Protein 4GOX (pdb70)

Organism: Picosynechococcus sp. (strain ATCC 27264 / PCC 7002 / PR-6) (NCBI:txid32049)

B-factor: mean 61.51, std 21.21, range [29.22, 159.23]

Sequence (275 aa):
KQWQKPDHKNPNPIAFILSSPRSGSTLLRVMLAGHPGLYSPPELHLLPFETMGDRHQELGLSHLGEGLQRALMDLENLTPEASQAKVNQWVKANTPIADIYAYLQRQAEQRLLIDKSPSYGSDRHILDHSEILFDQAKYIHLVRHPYAVIESFTRLRMDNPYALAESIWRTSNRNILDLGRTVGADRYLQVIYEDLVRDPRKVLTNICDFLGVDFDEALLNPYSGDRLTDVGDPNFLQHKTIDPALADKWRSITLPAALQLDTIQLAETFAYDLP

Structure (mmCIF, N/CA/C/O backbone):
data_4GOX
#
_entry.id   4GOX
#
_cell.length_a   131.440
_cell.length_b   131.440
_cell.length_c   47.080
_cell.angle_alpha   90.00
_cell.angle_beta   90.00
_cell.angle_gamma   90.00
#
_symmetry.space_group_name_H-M   'P 42 21 2'
#
loop_
_entity.id
_entity.type
_entity.pdbx_description
1 polymer 'Polyketide synthase'
2 non-polymer "ADENOSINE-3'-5'-DIPHOSPHATE"
3 water water
#
loop_
_atom_site.group_PDB
_atom_site.id
_atom_site.type_symbol
_atom_site.label_atom_id
_atom_site.label_alt_id
_atom_site.label_comp_id
_atom_site.label_asym_id
_atom_site.label_entity_id
_atom_site.label_seq_id
_atom_site.pdbx_PDB_ins_code
_atom_site.Cartn_x
_atom_site.Cartn_y
_atom_site.Cartn_z
_atom_site.occupancy
_atom_site.B_iso_or_equiv
_atom_site.auth_seq_id
_atom_site.auth_comp_id
_atom_site.auth_asym_id
_atom_site.auth_atom_id
_atom_site.pdbx_PDB_model_num
ATOM 1 N N . LYS A 1 13 ? -40.540 -23.351 15.894 1.00 68.13 18 LYS A N 1
ATOM 2 C CA . LYS A 1 13 ? -41.871 -22.890 16.315 1.00 68.48 18 LYS A CA 1
ATOM 3 C C . LYS A 1 13 ? -42.964 -23.710 15.613 1.00 69.03 18 LYS A C 1
ATOM 4 O O . LYS A 1 13 ? -43.111 -23.591 14.414 1.00 66.65 18 LYS A O 1
ATOM 10 N N . GLN A 1 14 ? -43.707 -24.554 16.355 1.00 66.07 19 GLN A N 1
ATOM 11 C CA . GLN A 1 14 ? -44.741 -25.452 15.806 1.00 63.30 19 GLN A CA 1
ATOM 12 C C . GLN A 1 14 ? -45.942 -24.735 15.224 1.00 60.84 19 GLN A C 1
ATOM 13 O O . GLN A 1 14 ? -46.424 -23.758 15.809 1.00 60.29 19 GLN A O 1
ATOM 19 N N . TRP A 1 15 ? -46.457 -25.250 14.089 1.00 52.43 20 TRP A N 1
ATOM 20 C CA . TRP A 1 15 ? -47.645 -24.713 13.453 1.00 50.11 20 TRP A CA 1
ATOM 21 C C . TRP A 1 15 ? -48.895 -25.234 14.163 1.00 58.06 20 TRP A C 1
ATOM 22 O O . TRP A 1 15 ? -48.971 -26.420 14.494 1.00 58.67 20 TRP A O 1
ATOM 33 N N . GLN A 1 16 ? -49.881 -24.359 14.379 1.00 57.08 21 GLN A N 1
ATOM 34 C CA . GLN A 1 16 ? -51.167 -24.754 14.944 1.00 59.43 21 GLN A CA 1
ATOM 35 C C . GLN A 1 16 ? -51.877 -25.604 13.877 1.00 67.58 21 GLN A C 1
ATOM 36 O O . GLN A 1 16 ? -52.033 -25.170 12.722 1.00 65.12 21 GLN A O 1
ATOM 42 N N . LYS A 1 17 ? -52.236 -26.837 14.250 1.00 68.02 22 LYS A N 1
ATOM 43 C CA . LYS A 1 17 ? -52.954 -27.748 13.369 1.00 68.16 22 LYS A CA 1
ATOM 44 C C . LYS A 1 17 ? -54.425 -27.336 13.398 1.00 74.44 22 LYS A C 1
ATOM 45 O O . LYS A 1 17 ? -54.998 -27.277 14.482 1.00 76.88 22 LYS A O 1
ATOM 51 N N . PRO A 1 18 ? -55.037 -26.935 12.257 1.00 70.54 23 PRO A N 1
ATOM 52 C CA . PRO A 1 18 ? -56.451 -26.513 12.301 1.00 72.21 23 PRO A CA 1
ATOM 53 C C . PRO A 1 18 ? -57.371 -27.670 12.672 1.00 80.44 23 PRO A C 1
ATOM 54 O O . PRO A 1 18 ? -57.029 -28.822 12.382 1.00 79.65 23 PRO A O 1
ATOM 58 N N . ASP A 1 19 ? -58.520 -27.369 13.319 1.00 81.99 24 ASP A N 1
ATOM 59 C CA . ASP A 1 19 ? -59.517 -28.367 13.731 1.00 86.25 24 ASP A CA 1
ATOM 60 C C . ASP A 1 19 ? -59.855 -29.286 12.559 1.00 90.55 24 ASP A C 1
ATOM 61 O O . ASP A 1 19 ? -59.848 -30.512 12.709 1.00 91.91 24 ASP A O 1
ATOM 66 N N . HIS A 1 20 ? -60.051 -28.679 11.374 1.00 85.25 25 HIS A N 1
ATOM 67 C CA . HIS A 1 20 ? -60.279 -29.358 10.105 1.00 84.66 25 HIS A CA 1
ATOM 68 C C . HIS A 1 20 ? -59.465 -28.687 8.992 1.00 81.02 25 HIS A C 1
ATOM 69 O O . HIS A 1 20 ? -59.512 -27.459 8.838 1.00 78.82 25 HIS A O 1
ATOM 76 N N . LYS A 1 21 ? -58.705 -29.497 8.226 1.00 73.23 26 LYS A N 1
ATOM 77 C CA . LYS A 1 21 ? -57.896 -29.003 7.106 1.00 68.92 26 LYS A CA 1
ATOM 78 C C . LYS A 1 21 ? -58.788 -28.435 6.014 1.00 71.79 26 LYS A C 1
ATOM 79 O O . LYS A 1 21 ? -59.944 -28.870 5.869 1.00 73.01 26 LYS A O 1
ATOM 85 N N . ASN A 1 22 ? -58.254 -27.453 5.255 1.00 64.66 27 ASN A N 1
ATOM 86 C CA . ASN A 1 22 ? -58.980 -26.825 4.165 1.00 63.47 27 ASN A CA 1
ATOM 87 C C . ASN A 1 22 ? -59.032 -27.802 2.968 1.00 67.11 27 ASN A C 1
ATOM 88 O O . ASN A 1 22 ? -57.984 -28.208 2.461 1.00 65.31 27 ASN A O 1
ATOM 93 N N . PRO A 1 23 ? -60.241 -28.254 2.558 1.00 65.16 28 PRO A N 1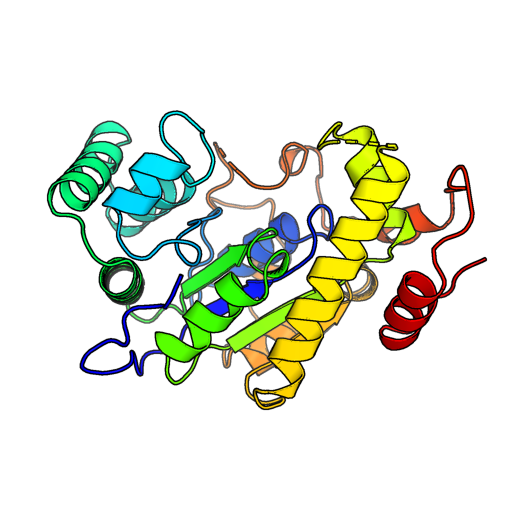
ATOM 94 C CA . PRO A 1 23 ? -60.317 -29.205 1.437 1.00 64.79 28 PRO A CA 1
ATOM 95 C C . PRO A 1 23 ? -60.322 -28.534 0.057 1.00 65.69 28 PRO A C 1
ATOM 96 O O . PRO A 1 23 ? -60.159 -29.221 -0.955 1.00 64.79 28 PRO A O 1
ATOM 100 N N . ASN A 1 24 ? -60.535 -27.197 0.028 1.00 60.66 29 ASN A N 1
ATOM 101 C CA . ASN A 1 24 ? -60.634 -26.381 -1.180 1.00 59.59 29 ASN A CA 1
ATOM 102 C C . ASN A 1 24 ? -59.308 -26.223 -1.909 1.00 61.86 29 ASN A C 1
ATOM 103 O O . ASN A 1 24 ? -58.286 -25.970 -1.269 1.00 59.11 29 ASN A O 1
ATOM 108 N N . PRO A 1 25 ? -59.310 -26.349 -3.256 1.00 59.68 30 PRO A N 1
ATOM 109 C CA . PRO A 1 25 ? -58.052 -26.190 -4.006 1.00 56.37 30 PRO A CA 1
ATOM 110 C C . PRO A 1 25 ? -57.420 -24.802 -3.885 1.00 54.65 30 PRO A C 1
ATOM 111 O O . PRO A 1 25 ? -58.100 -23.798 -3.690 1.00 54.16 30 PRO A O 1
ATOM 115 N N . ILE A 1 26 ? -56.093 -24.785 -3.926 1.00 47.60 31 ILE A N 1
ATOM 116 C CA . ILE A 1 26 ? -55.244 -23.595 -3.851 1.00 44.45 31 ILE A CA 1
ATOM 117 C C . ILE A 1 26 ? -53.975 -23.978 -4.561 1.00 44.33 31 ILE A C 1
ATOM 118 O O . ILE A 1 26 ? -53.590 -25.154 -4.557 1.00 41.49 31 ILE A O 1
ATOM 123 N N . ALA A 1 27 ? -53.308 -22.998 -5.151 1.00 41.36 32 ALA A N 1
ATOM 124 C CA . ALA A 1 27 ? -52.045 -23.272 -5.791 1.00 40.42 32 ALA A CA 1
ATOM 125 C C . ALA A 1 27 ? -51.026 -22.229 -5.381 1.00 41.79 32 ALA A C 1
ATOM 126 O O . ALA A 1 27 ? -51.392 -21.110 -5.018 1.00 40.98 32 ALA A O 1
ATOM 128 N N . PHE A 1 28 ? -49.748 -22.616 -5.416 1.00 35.19 33 PHE A N 1
ATOM 129 C CA . PHE A 1 28 ? -48.655 -21.718 -5.104 1.00 33.72 33 PHE A CA 1
ATOM 130 C C . PHE A 1 28 ? -47.669 -21.699 -6.254 1.00 37.70 33 PHE A C 1
ATOM 131 O O . PHE A 1 28 ? -47.411 -22.749 -6.849 1.00 37.57 33 PHE A O 1
ATOM 139 N N . ILE A 1 29 ? -47.032 -20.541 -6.471 1.00 33.66 34 ILE A N 1
ATOM 140 C CA . ILE A 1 29 ? -45.907 -20.409 -7.395 1.00 32.72 34 ILE A CA 1
ATOM 141 C C . ILE A 1 29 ? -44.756 -20.194 -6.455 1.00 35.15 34 ILE A C 1
ATOM 142 O O . ILE A 1 29 ? -44.707 -19.187 -5.735 1.00 33.21 34 ILE A O 1
ATOM 147 N N . LEU A 1 30 ? -43.859 -21.190 -6.411 1.00 32.11 35 LEU A N 1
ATOM 148 C CA . LEU A 1 30 ? -42.711 -21.169 -5.556 1.00 30.28 35 LEU A CA 1
ATOM 149 C C . LEU A 1 30 ? -41.454 -21.118 -6.377 1.00 34.84 35 LEU A C 1
ATOM 150 O O . LEU A 1 30 ? -41.288 -21.860 -7.348 1.00 33.85 35 LEU A O 1
ATOM 155 N N . SER A 1 31 ? -40.536 -20.258 -5.964 1.00 31.12 36 SER A N 1
ATOM 156 C CA . SER A 1 31 ? -39.238 -20.153 -6.618 1.00 31.20 36 SER A CA 1
ATOM 157 C C . SER A 1 31 ? -38.280 -19.411 -5.728 1.00 37.39 36 SER A C 1
ATOM 158 O O . SER A 1 31 ? -38.654 -18.841 -4.698 1.00 36.65 36 SER A O 1
ATOM 161 N N . SER A 1 32 ? -37.043 -19.371 -6.183 1.00 33.50 37 SER A N 1
ATOM 162 C CA . SER A 1 32 ? -35.999 -18.531 -5.653 1.00 33.58 37 SER A CA 1
ATOM 163 C C . SER A 1 32 ? -36.372 -17.109 -6.193 1.00 36.42 37 SER A C 1
ATOM 164 O O . SER A 1 32 ? -37.054 -17.015 -7.234 1.00 35.29 37 SER A O 1
ATOM 167 N N . PRO A 1 33 ? -35.913 -15.991 -5.590 1.00 34.70 38 PRO A N 1
ATOM 168 C CA . PRO A 1 33 ? -36.192 -14.683 -6.224 1.00 35.27 38 PRO A CA 1
ATOM 169 C C . PRO A 1 33 ? -35.481 -14.575 -7.585 1.00 37.89 38 PRO A C 1
ATOM 170 O O . PRO A 1 33 ? -34.573 -15.359 -7.871 1.00 36.36 38 PRO A O 1
ATOM 174 N N . ARG A 1 34 ? -35.900 -13.613 -8.424 1.00 34.61 39 ARG A N 1
ATOM 175 C CA . ARG A 1 34 ? -35.287 -13.306 -9.739 1.00 35.28 39 ARG A CA 1
ATOM 176 C C . ARG A 1 34 ? -35.389 -14.436 -10.766 1.00 39.66 39 ARG A C 1
ATOM 177 O O . ARG A 1 34 ? -34.508 -14.594 -11.613 1.00 39.55 39 ARG A O 1
ATOM 185 N N . SER A 1 35 ? -36.484 -15.205 -10.693 1.00 37.13 40 SER A N 1
ATOM 186 C CA . SER A 1 35 ? -36.707 -16.407 -11.497 1.00 36.24 40 SER A CA 1
ATOM 187 C C . SER A 1 35 ? -37.870 -16.340 -12.483 1.00 39.76 40 SER A C 1
ATOM 188 O O . SER A 1 35 ? -38.210 -17.360 -13.082 1.00 38.54 40 SER A O 1
ATOM 191 N N . GLY A 1 36 ? -38.438 -15.147 -12.683 1.00 37.82 41 GLY A N 1
ATOM 192 C CA . GLY A 1 36 ? -39.573 -14.957 -13.579 1.00 36.75 41 GLY A CA 1
ATOM 193 C C . GLY A 1 36 ? -40.896 -15.210 -12.895 1.00 38.52 41 GLY A C 1
ATOM 194 O O . GLY A 1 36 ? -41.917 -15.405 -13.562 1.00 39.42 41 GLY A O 1
ATOM 195 N N . SER A 1 37 ? -40.900 -15.172 -11.548 1.00 32.91 42 SER A N 1
ATOM 196 C CA . SER A 1 37 ? -42.124 -15.450 -10.793 1.00 31.81 42 SER A CA 1
ATOM 197 C C . SER A 1 37 ? -43.194 -14.357 -10.978 1.00 35.32 42 SER A C 1
ATOM 198 O O . SER A 1 37 ? -44.370 -14.705 -11.088 1.00 35.19 42 SER A O 1
ATOM 201 N N . THR A 1 38 ? -42.794 -13.078 -11.094 1.00 32.35 43 THR A N 1
ATOM 202 C CA . THR A 1 38 ? -43.778 -11.971 -11.337 1.00 34.66 43 THR A CA 1
ATOM 203 C C . THR A 1 38 ? -44.391 -12.137 -12.727 1.00 41.64 43 THR A C 1
ATOM 204 O O . THR A 1 38 ? -45.600 -12.034 -12.855 1.00 43.32 43 THR A O 1
ATOM 208 N N . LEU A 1 39 ? -43.559 -12.455 -13.749 1.00 39.53 44 LEU A N 1
ATOM 209 C CA . LEU A 1 39 ? -44.008 -12.716 -15.123 1.00 39.77 44 LEU A CA 1
ATOM 210 C C . LEU A 1 39 ? -44.998 -13.888 -15.118 1.00 41.72 44 LEU A C 1
ATOM 211 O O . LEU A 1 39 ? -46.092 -13.750 -15.654 1.00 41.71 44 LEU A O 1
ATOM 216 N N . LEU A 1 40 ? -44.635 -15.011 -14.492 1.00 36.10 45 LEU A N 1
ATOM 217 C CA . LEU A 1 40 ? -45.561 -16.143 -14.458 1.00 35.86 45 LEU A CA 1
ATOM 218 C C . LEU A 1 40 ? -46.896 -15.787 -13.746 1.00 41.38 45 LEU A C 1
ATOM 219 O O . LEU A 1 40 ? -47.955 -16.138 -14.249 1.00 41.03 45 LEU A O 1
ATOM 224 N N . ARG A 1 41 ? -46.834 -15.141 -12.575 1.00 38.00 46 ARG A N 1
ATOM 225 C CA . ARG A 1 41 ? -48.067 -14.812 -11.883 1.00 38.44 46 ARG A CA 1
ATOM 226 C C . ARG A 1 41 ? -48.909 -13.789 -12.620 1.00 42.40 46 ARG A C 1
ATOM 227 O O . ARG A 1 41 ? -50.126 -13.879 -12.544 1.00 42.71 46 ARG A O 1
ATOM 235 N N . VAL A 1 42 ? -48.272 -12.853 -13.358 1.00 40.27 47 VAL A N 1
ATOM 236 C CA . VAL A 1 42 ? -48.989 -11.855 -14.151 1.00 41.78 47 VAL A CA 1
ATOM 237 C C . VAL A 1 42 ? -49.612 -12.526 -15.393 1.00 48.03 47 VAL A C 1
ATOM 238 O O . VAL A 1 42 ? -50.719 -12.153 -15.791 1.00 50.05 47 VAL A O 1
ATOM 242 N N . MET A 1 43 ? -48.920 -13.533 -15.972 1.00 43.77 48 MET A N 1
ATOM 243 C CA . MET A 1 43 ? -49.442 -14.305 -17.104 1.00 44.97 48 MET A CA 1
ATOM 244 C C . MET A 1 43 ? -50.717 -15.012 -16.592 1.00 50.53 48 MET A C 1
ATOM 245 O O . MET A 1 43 ? -51.769 -14.858 -17.203 1.00 52.77 48 MET A O 1
ATOM 250 N N . LEU A 1 44 ? -50.628 -15.717 -15.432 1.00 45.52 49 LEU A N 1
ATOM 251 C CA . LEU A 1 44 ? -51.747 -16.448 -14.823 1.00 45.54 49 LEU A CA 1
ATOM 252 C C . LEU A 1 44 ? -52.971 -15.589 -14.439 1.00 49.47 49 LEU A C 1
ATOM 253 O O . LEU A 1 44 ? -54.092 -16.090 -14.526 1.00 49.46 49 LEU A O 1
ATOM 258 N N . ALA A 1 45 ? -52.759 -14.304 -14.062 1.00 46.21 50 ALA A N 1
ATOM 259 C CA . ALA A 1 45 ? -53.814 -13.343 -13.683 1.00 48.67 50 ALA A CA 1
ATOM 260 C C . ALA A 1 45 ? -54.780 -13.021 -14.814 1.00 57.03 50 ALA A C 1
ATOM 261 O O . ALA A 1 45 ? -55.916 -12.604 -14.551 1.00 59.66 50 ALA A O 1
ATOM 263 N N . GLY A 1 46 ? -54.324 -13.198 -16.056 1.00 53.97 51 GLY A N 1
ATOM 264 C CA . GLY A 1 46 ? -55.145 -12.964 -17.239 1.00 55.89 51 GLY A CA 1
ATOM 265 C C . GLY A 1 46 ? -56.188 -14.040 -17.448 1.00 60.75 51 GLY A C 1
ATOM 266 O O . GLY A 1 46 ? -57.149 -13.811 -18.172 1.00 64.01 51 GLY A O 1
ATOM 267 N N . HIS A 1 47 ? -56.013 -15.230 -16.829 1.00 54.91 52 HIS A N 1
ATOM 268 C CA . HIS A 1 47 ? -56.977 -16.318 -16.979 1.00 55.14 52 HIS A CA 1
ATOM 269 C C . HIS A 1 47 ? -58.257 -16.036 -16.157 1.00 61.12 52 HIS A C 1
ATOM 270 O O . HIS A 1 47 ? -58.158 -15.759 -14.956 1.00 59.81 52 HIS A O 1
ATOM 277 N N . PRO A 1 48 ? -59.466 -16.128 -16.768 1.00 61.21 53 PRO A N 1
ATOM 278 C CA . PRO A 1 48 ? -60.693 -15.860 -15.999 1.00 62.30 53 PRO A CA 1
ATOM 279 C C . PRO A 1 48 ? -61.034 -16.869 -14.883 1.00 64.76 53 PRO A C 1
ATOM 280 O O . PRO A 1 48 ? -61.827 -16.542 -13.998 1.00 64.81 53 PRO A O 1
ATOM 284 N N . GLY A 1 49 ? -60.436 -18.060 -14.925 1.00 59.35 54 GLY A N 1
ATOM 285 C CA . GLY A 1 49 ? -60.693 -19.114 -13.949 1.00 58.54 54 GLY A CA 1
ATOM 286 C C . GLY A 1 49 ? -59.687 -19.191 -12.823 1.00 60.14 54 GLY A C 1
ATOM 287 O O . GLY A 1 49 ? -59.732 -20.127 -12.022 1.00 60.33 54 GLY A O 1
ATOM 288 N N . LEU A 1 50 ? -58.758 -18.217 -12.769 1.00 53.62 55 LEU A N 1
ATOM 289 C CA . LEU A 1 50 ? -57.699 -18.157 -11.757 1.00 50.11 55 LEU A CA 1
ATOM 290 C C . LEU A 1 50 ? -57.682 -16.780 -11.146 1.00 54.61 55 LEU A C 1
ATOM 291 O O . LEU A 1 50 ? -58.087 -15.806 -11.783 1.00 56.35 55 LEU A O 1
ATOM 296 N N . TYR A 1 51 ? -57.224 -16.696 -9.911 1.00 49.42 56 TYR A N 1
ATOM 297 C CA . TYR A 1 51 ? -57.036 -15.422 -9.249 1.00 48.89 56 TYR A CA 1
ATOM 298 C C . TYR A 1 51 ? -55.573 -15.406 -8.786 1.00 50.40 56 TYR A C 1
ATOM 299 O O . TYR A 1 51 ? -55.202 -16.147 -7.869 1.00 47.88 56 TYR A O 1
ATOM 308 N N . SER A 1 52 ? -54.743 -14.581 -9.460 1.00 46.67 57 SER A N 1
ATOM 309 C CA . SER A 1 52 ? -53.300 -14.489 -9.261 1.00 43.69 57 SER A CA 1
ATOM 310 C C . SER A 1 52 ? -52.878 -13.077 -8.833 1.00 48.40 57 SER A C 1
ATOM 311 O O . SER A 1 52 ? -52.361 -12.305 -9.651 1.00 49.76 57 SER A O 1
ATOM 314 N N . PRO A 1 53 ? -53.074 -12.705 -7.554 1.00 43.30 58 PRO A N 1
ATOM 315 C CA . PRO A 1 53 ? -52.742 -11.333 -7.148 1.00 43.75 58 PRO A CA 1
ATOM 316 C C . PRO A 1 53 ? -51.261 -11.102 -6.880 1.00 46.86 58 PRO A C 1
ATOM 317 O O . PRO A 1 53 ? -50.514 -12.076 -6.834 1.00 45.41 58 PRO A O 1
ATOM 321 N N . PRO A 1 54 ? -50.822 -9.844 -6.592 1.00 45.33 59 PRO A N 1
ATOM 322 C CA . PRO A 1 54 ? -49.429 -9.643 -6.146 1.00 43.63 59 PRO A CA 1
ATOM 323 C C . PRO A 1 54 ? -49.229 -10.299 -4.764 1.00 45.41 59 PRO A C 1
ATOM 324 O O . PRO A 1 54 ? -50.211 -10.593 -4.084 1.00 44.77 59 PRO A O 1
ATOM 328 N N . GLU A 1 55 ? -47.974 -10.581 -4.385 1.00 41.93 60 GLU A N 1
ATOM 329 C CA . GLU A 1 55 ? -47.574 -11.281 -3.151 1.00 41.06 60 GLU A CA 1
ATOM 330 C C . GLU A 1 55 ? -48.420 -11.024 -1.903 1.00 43.15 60 GLU A C 1
ATOM 331 O O . GLU A 1 55 ? -48.345 -9.939 -1.316 1.00 42.57 60 GLU A O 1
ATOM 337 N N . LEU A 1 56 ? -49.231 -12.036 -1.519 1.00 38.58 61 LEU A N 1
ATOM 338 C CA . LEU A 1 56 ? -50.046 -12.034 -0.295 1.00 38.71 61 LEU A CA 1
ATOM 339 C C . LEU A 1 56 ? -49.177 -12.113 0.959 1.00 42.43 61 LEU A C 1
ATOM 340 O O . LEU A 1 56 ? -49.499 -11.487 1.975 1.00 42.53 61 LEU A O 1
ATOM 345 N N . HIS A 1 57 ? -48.057 -12.893 0.898 1.00 38.86 62 HIS A N 1
ATOM 346 C CA . HIS A 1 57 ? -47.124 -13.085 2.018 1.00 38.66 62 HIS A CA 1
ATOM 347 C C . HIS A 1 57 ? -47.841 -13.495 3.313 1.00 40.35 62 HIS A C 1
ATOM 348 O O . HIS A 1 57 ? -47.763 -12.795 4.320 1.00 40.74 62 HIS A O 1
ATOM 355 N N . LEU A 1 58 ? -48.606 -14.598 3.247 1.00 35.60 63 LEU A N 1
ATOM 356 C CA . LEU A 1 58 ? -49.412 -15.122 4.369 1.00 35.35 63 LEU A CA 1
ATOM 357 C C . LEU A 1 58 ? -48.818 -16.386 5.030 1.00 38.57 63 LEU A C 1
ATOM 358 O O . LEU A 1 58 ? -48.796 -16.488 6.251 1.00 38.13 63 LEU A O 1
ATOM 363 N N . LEU A 1 59 ? -48.355 -17.348 4.221 1.00 36.24 64 LEU A N 1
ATOM 364 C CA . LEU A 1 59 ? -47.830 -18.640 4.690 1.00 35.44 64 LEU A CA 1
ATOM 365 C C . LEU A 1 59 ? -46.806 -18.628 5.843 1.00 38.03 64 LEU A C 1
ATOM 366 O O . LEU A 1 59 ? -46.947 -19.492 6.709 1.00 39.44 64 LEU A O 1
ATOM 371 N N . PRO A 1 60 ? -45.826 -17.669 5.953 1.00 35.38 65 PRO A N 1
ATOM 372 C CA . PRO A 1 60 ? -44.853 -17.721 7.071 1.00 36.21 65 PRO A CA 1
ATOM 373 C C . PRO A 1 60 ? -45.390 -17.454 8.466 1.00 44.85 65 PRO A C 1
ATOM 374 O O . PRO A 1 60 ? -44.637 -17.571 9.434 1.00 46.84 65 PRO A O 1
ATOM 378 N N . PHE A 1 61 ? -46.658 -17.048 8.580 1.00 42.32 66 PHE A N 1
ATOM 379 C CA . PHE A 1 61 ? -47.233 -16.594 9.855 1.00 43.89 66 PHE A CA 1
ATOM 380 C C . PHE A 1 61 ? -48.388 -17.430 10.323 1.00 48.39 66 PHE A C 1
ATOM 381 O O . PHE A 1 61 ? -49.109 -18.003 9.519 1.00 48.68 66 PHE A O 1
ATOM 389 N N . GLU A 1 62 ? -48.567 -17.484 11.624 1.00 45.31 67 GLU A N 1
ATOM 390 C CA . GLU A 1 62 ? -49.632 -18.220 12.276 1.00 45.71 67 GLU A CA 1
ATOM 391 C C . GLU A 1 62 ? -50.944 -17.400 12.213 1.00 50.13 67 GLU A C 1
ATOM 392 O O . GLU A 1 62 ? -51.972 -17.898 11.740 1.00 50.37 67 GLU A O 1
ATOM 398 N N . THR A 1 63 ? -50.883 -16.143 12.673 1.00 46.83 68 THR A N 1
ATOM 399 C CA . THR A 1 63 ? -52.001 -15.198 12.730 1.00 47.21 68 THR A CA 1
ATOM 400 C C . THR A 1 63 ? -51.577 -13.861 12.114 1.00 52.27 68 THR A C 1
ATOM 401 O O . THR A 1 63 ? -50.374 -13.560 12.022 1.00 49.74 68 THR A O 1
ATOM 405 N N . MET A 1 64 ? -52.583 -13.005 11.818 1.00 51.20 69 MET A N 1
ATOM 406 C CA . MET A 1 64 ? -52.379 -11.656 11.285 1.00 51.36 69 MET A CA 1
ATOM 407 C C . MET A 1 64 ? -51.624 -10.757 12.273 1.00 57.69 69 MET A C 1
ATOM 408 O O . MET A 1 64 ? -51.006 -9.777 11.866 1.00 58.04 69 MET A O 1
ATOM 413 N N . GLY A 1 65 ? -51.628 -11.146 13.539 1.00 57.32 70 GLY A N 1
ATOM 414 C CA . GLY A 1 65 ? -50.886 -10.470 14.601 1.00 60.37 70 GLY A CA 1
ATOM 415 C C . GLY A 1 65 ? -49.392 -10.708 14.459 1.00 63.45 70 GLY A C 1
ATOM 416 O O . GLY A 1 65 ? -48.609 -9.754 14.474 1.00 63.48 70 GLY A O 1
ATOM 417 N N . ASP A 1 66 ? -48.982 -11.981 14.262 1.00 59.56 71 ASP A N 1
ATOM 418 C CA . ASP A 1 66 ? -47.563 -12.339 14.041 1.00 58.80 71 ASP A CA 1
ATOM 419 C C . ASP A 1 66 ? -47.068 -11.658 12.783 1.00 58.46 71 ASP A C 1
ATOM 420 O O . ASP A 1 66 ? -45.961 -11.108 12.768 1.00 58.30 71 ASP A O 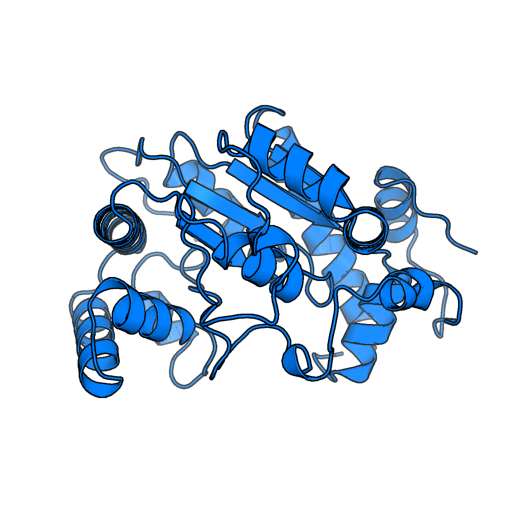1
ATOM 425 N N . ARG A 1 67 ? -47.906 -11.702 11.732 1.00 52.38 72 ARG A N 1
ATOM 426 C CA . ARG A 1 67 ? -47.636 -11.117 10.424 1.00 49.87 72 ARG A CA 1
ATOM 427 C C . ARG A 1 67 ? -47.375 -9.634 10.600 1.00 55.48 72 ARG A C 1
ATOM 428 O O . ARG A 1 67 ? -46.325 -9.160 10.176 1.00 54.64 72 ARG A O 1
ATOM 436 N N . HIS A 1 68 ? -48.254 -8.933 11.332 1.00 55.72 73 HIS A N 1
ATOM 437 C CA . HIS A 1 68 ? -48.054 -7.518 11.599 1.00 58.88 73 HIS A CA 1
ATOM 438 C C . HIS A 1 68 ? -46.804 -7.262 12.441 1.00 65.33 73 HIS A C 1
ATOM 439 O O . HIS A 1 68 ? -46.058 -6.351 12.114 1.00 65.34 73 HIS A O 1
ATOM 446 N N . GLN A 1 69 ? -46.542 -8.085 13.477 1.00 56.45 74 GLN A N 1
ATOM 447 C CA . GLN A 1 69 ? -45.338 -7.931 14.309 1.00 59.14 74 GLN A CA 1
ATOM 448 C C . GLN A 1 69 ? -44.069 -8.058 13.470 1.00 63.87 74 GLN A C 1
ATOM 449 O O . GLN A 1 69 ? -43.197 -7.188 13.549 1.00 64.21 74 GLN A O 1
ATOM 455 N N . GLU A 1 70 ? -43.992 -9.118 12.633 1.00 60.06 75 GLU A N 1
ATOM 456 C CA . GLU A 1 70 ? -42.841 -9.381 11.763 1.00 60.46 75 GLU A CA 1
ATOM 457 C C . GLU A 1 70 ? -42.698 -8.352 10.628 1.00 65.42 75 GLU A C 1
ATOM 458 O O . GLU A 1 70 ? -41.601 -7.823 10.422 1.00 65.18 75 GLU A O 1
ATOM 464 N N . LEU A 1 71 ? -43.793 -8.090 9.882 1.00 62.89 76 LEU A N 1
ATOM 465 C CA . LEU A 1 71 ? -43.770 -7.167 8.744 1.00 64.09 76 LEU A CA 1
ATOM 466 C C . LEU A 1 71 ? -43.730 -5.710 9.168 1.00 74.60 76 LEU A C 1
ATOM 467 O O . LEU A 1 71 ? -42.834 -4.978 8.744 1.00 75.65 76 LEU A O 1
ATOM 472 N N . GLY A 1 72 ? -44.691 -5.316 9.999 1.00 74.90 77 GLY A N 1
ATOM 473 C CA . GLY A 1 72 ? -44.821 -3.961 10.517 1.00 77.23 77 GLY A CA 1
ATOM 474 C C . GLY A 1 72 ? -45.008 -2.927 9.436 1.00 83.75 77 GLY A C 1
ATOM 475 O O . GLY A 1 72 ? -45.978 -2.993 8.675 1.00 82.52 77 GLY A O 1
ATOM 476 N N . LEU A 1 73 ? -44.027 -2.007 9.344 1.00 84.19 78 LEU A N 1
ATOM 477 C CA . LEU A 1 73 ? -43.955 -0.883 8.399 1.00 85.91 78 LEU A CA 1
ATOM 478 C C . LEU A 1 73 ? -43.799 -1.304 6.932 1.00 89.00 78 LEU A C 1
ATOM 479 O O . LEU A 1 73 ? -44.429 -0.698 6.055 1.00 88.72 78 LEU A O 1
ATOM 484 N N . SER A 1 74 ? -42.936 -2.328 6.685 1.00 83.94 79 SER A N 1
ATOM 485 C CA . SER A 1 74 ? -42.575 -2.911 5.391 1.00 82.20 79 SER A CA 1
ATOM 486 C C . SER A 1 74 ? -43.724 -3.005 4.403 1.00 82.65 79 SER A C 1
ATOM 487 O O . SER A 1 74 ? -44.853 -3.362 4.770 1.00 81.98 79 SER A O 1
ATOM 490 N N . HIS A 1 75 ? -43.413 -2.720 3.137 1.00 76.80 80 HIS A N 1
ATOM 491 C CA . HIS A 1 75 ? -44.382 -2.770 2.054 1.00 75.20 80 HIS A CA 1
ATOM 492 C C . HIS A 1 75 ? -44.687 -4.193 1.592 1.00 75.11 80 HIS A C 1
ATOM 493 O O . HIS A 1 75 ? -45.686 -4.397 0.900 1.00 75.03 80 HIS A O 1
ATOM 500 N N . LEU A 1 76 ? -43.847 -5.182 1.990 1.00 68.28 81 LEU A N 1
ATOM 501 C CA . LEU A 1 76 ? -44.032 -6.598 1.673 1.00 65.69 81 LEU A CA 1
ATOM 502 C C . LEU A 1 76 ? -45.342 -7.062 2.311 1.00 67.36 81 LEU A C 1
ATOM 503 O O . LEU A 1 76 ? -45.560 -6.825 3.493 1.00 67.46 81 LEU A O 1
ATOM 508 N N . GLY A 1 77 ? -46.220 -7.655 1.512 1.00 63.53 82 GLY A N 1
ATOM 509 C CA . GLY A 1 77 ? -47.531 -8.102 1.975 1.00 63.53 82 GLY A CA 1
ATOM 510 C C . GLY A 1 77 ? -48.683 -7.182 1.581 1.00 67.60 82 GLY A C 1
ATOM 511 O O . GLY A 1 77 ? -49.851 -7.563 1.714 1.00 66.85 82 GLY A O 1
ATOM 512 N N . GLU A 1 78 ? -48.364 -5.970 1.060 1.00 65.12 83 GLU A N 1
ATOM 513 C CA . GLU A 1 78 ? -49.336 -4.984 0.549 1.00 65.23 83 GLU A CA 1
ATOM 514 C C . GLU A 1 78 ? -50.207 -5.583 -0.567 1.00 66.49 83 GLU A C 1
ATOM 515 O O . GLU A 1 78 ? -51.278 -5.044 -0.864 1.00 68.70 83 GLU A O 1
ATOM 521 N N . GLY A 1 79 ? -49.750 -6.691 -1.152 1.00 57.30 84 GLY A N 1
ATOM 522 C CA . GLY A 1 79 ? -50.485 -7.429 -2.166 1.00 55.91 84 GLY A CA 1
ATOM 523 C C . GLY A 1 79 ? -51.801 -7.967 -1.636 1.00 56.81 84 GLY A C 1
ATOM 524 O O . GLY A 1 79 ? -52.736 -8.198 -2.414 1.00 55.42 84 GLY A O 1
ATOM 525 N N . LEU A 1 80 ? -51.874 -8.193 -0.290 1.00 50.77 85 LEU A N 1
ATOM 526 C CA . LEU A 1 80 ? -53.113 -8.622 0.357 1.00 50.07 85 LEU A CA 1
ATOM 527 C C . LEU A 1 80 ? -54.137 -7.461 0.264 1.00 56.16 85 LEU A C 1
ATOM 528 O O . LEU A 1 80 ? -55.295 -7.717 -0.064 1.00 55.98 85 LEU A O 1
ATOM 533 N N . GLN A 1 81 ? -53.693 -6.203 0.510 1.00 53.74 86 GLN A N 1
ATOM 534 C CA . GLN A 1 81 ? -54.563 -5.022 0.400 1.00 56.80 86 GLN A CA 1
ATOM 535 C C . GLN A 1 81 ? -55.082 -4.929 -1.045 1.00 65.50 86 GLN A C 1
ATOM 536 O O . GLN A 1 81 ? -56.299 -4.899 -1.251 1.00 66.17 86 GLN A O 1
ATOM 542 N N . ARG A 1 82 ? -54.151 -5.018 -2.037 1.00 63.72 87 ARG A N 1
ATOM 543 C CA . ARG A 1 82 ? -54.445 -4.965 -3.468 1.00 64.92 87 ARG A CA 1
ATOM 544 C C . ARG A 1 82 ? -55.463 -6.044 -3.853 1.00 69.72 87 ARG A C 1
ATOM 545 O O . ARG A 1 82 ? -56.450 -5.736 -4.528 1.00 68.45 87 ARG A O 1
ATOM 553 N N . ALA A 1 83 ? -55.270 -7.282 -3.353 1.00 57.93 88 ALA A N 1
ATOM 554 C CA . ALA A 1 83 ? -56.202 -8.399 -3.580 1.00 57.95 88 ALA A CA 1
ATOM 555 C C . ALA A 1 83 ? -57.633 -8.050 -3.122 1.00 61.61 88 ALA A C 1
ATOM 556 O O . ALA A 1 83 ? -58.583 -8.247 -3.881 1.00 62.25 88 ALA A O 1
ATOM 558 N N . LEU A 1 84 ? -57.767 -7.552 -1.882 1.00 57.25 89 LEU A N 1
ATOM 559 C CA . LEU A 1 84 ? -59.033 -7.175 -1.241 1.00 58.81 89 LEU A CA 1
ATOM 560 C C . LEU A 1 84 ? -59.748 -6.041 -2.000 1.00 64.52 89 LEU A C 1
ATOM 561 O O . LEU A 1 84 ? -60.961 -6.115 -2.225 1.00 66.67 89 LEU A O 1
ATOM 566 N N . MET A 1 85 ? -58.976 -4.997 -2.385 1.00 59.44 90 MET A N 1
ATOM 567 C CA . MET A 1 85 ? -59.431 -3.879 -3.185 1.00 62.24 90 MET A CA 1
ATOM 568 C C . MET A 1 85 ? -60.075 -4.458 -4.459 1.00 72.12 90 MET A C 1
ATOM 569 O O . MET A 1 85 ? -61.267 -4.254 -4.663 1.00 74.74 90 MET A O 1
ATOM 574 N N . ASP A 1 86 ? -59.309 -5.256 -5.258 1.00 68.28 91 ASP A N 1
ATOM 575 C CA . ASP A 1 86 ? -59.777 -5.893 -6.488 1.00 70.33 91 ASP A CA 1
ATOM 576 C C . ASP A 1 86 ? -60.967 -6.843 -6.281 1.00 74.03 91 ASP A C 1
ATOM 577 O O . ASP A 1 86 ? -61.972 -6.694 -6.982 1.00 77.68 91 ASP A O 1
ATOM 582 N N . LEU A 1 87 ? -60.870 -7.804 -5.332 1.00 65.84 92 LEU A N 1
ATOM 583 C CA . LEU A 1 87 ? -61.958 -8.762 -5.098 1.00 66.14 92 LEU A CA 1
ATOM 584 C C . LEU A 1 87 ? -63.261 -8.131 -4.589 1.00 75.94 92 LEU A C 1
ATOM 585 O O . LEU A 1 87 ? -64.348 -8.657 -4.871 1.00 77.49 92 LEU A O 1
ATOM 590 N N . GLU A 1 88 ? -63.160 -7.040 -3.810 1.00 74.36 93 GLU A N 1
ATOM 591 C CA . GLU A 1 88 ? -64.341 -6.448 -3.171 1.00 76.63 93 GLU A CA 1
ATOM 592 C C . GLU A 1 88 ? -64.728 -5.022 -3.552 1.00 83.98 93 GLU A C 1
ATOM 593 O O . GLU A 1 88 ? -65.709 -4.517 -2.997 1.00 86.30 93 GLU A O 1
ATOM 599 N N . ASN A 1 89 ? -64.010 -4.397 -4.526 1.00 80.78 94 ASN A N 1
ATOM 600 C CA . ASN A 1 89 ? -64.226 -3.026 -5.031 1.00 83.71 94 ASN A CA 1
ATOM 601 C C . ASN A 1 89 ? -64.037 -2.001 -3.904 1.00 83.11 94 ASN A C 1
ATOM 602 O O . ASN A 1 89 ? -64.892 -1.125 -3.680 1.00 85.62 94 ASN A O 1
ATOM 607 N N . LEU A 1 90 ? -62.906 -2.135 -3.201 1.00 71.33 95 LEU A N 1
ATOM 608 C CA . LEU A 1 90 ? -62.498 -1.324 -2.053 1.00 69.26 95 LEU A CA 1
ATOM 609 C C . LEU A 1 90 ? -61.456 -0.248 -2.405 1.00 71.92 95 LEU A C 1
ATOM 610 O O . LEU A 1 90 ? -60.709 -0.376 -3.373 1.00 71.26 95 LEU A O 1
ATOM 615 N N . THR A 1 91 ? -61.409 0.803 -1.587 1.00 68.26 96 THR A N 1
ATOM 616 C CA . THR A 1 91 ? -60.457 1.912 -1.677 1.00 69.59 96 THR A CA 1
ATOM 617 C C . THR A 1 91 ? -59.204 1.488 -0.855 1.00 71.66 96 THR A C 1
ATOM 618 O O . THR A 1 91 ? -59.327 0.545 -0.061 1.00 66.01 96 THR A O 1
ATOM 622 N N . PRO A 1 92 ? -58.031 2.176 -0.972 1.00 72.41 97 PRO A N 1
ATOM 623 C CA . PRO A 1 92 ? -56.857 1.784 -0.162 1.00 70.72 97 PRO A CA 1
ATOM 624 C C . PRO A 1 92 ? -57.107 1.823 1.348 1.00 75.55 97 PRO A C 1
ATOM 625 O O . PRO A 1 92 ? -56.698 0.912 2.077 1.00 72.52 97 PRO A O 1
ATOM 629 N N . GLU A 1 93 ? -57.815 2.874 1.799 1.00 74.37 98 GLU A N 1
ATOM 630 C CA . GLU A 1 93 ? -58.150 3.137 3.190 1.00 73.61 98 GLU A CA 1
ATOM 631 C C . GLU A 1 93 ? -59.053 2.041 3.728 1.00 74.69 98 GLU A C 1
ATOM 632 O O . GLU A 1 93 ? -58.796 1.533 4.819 1.00 72.66 98 GLU A O 1
ATOM 638 N N . ALA A 1 94 ? -60.098 1.662 2.957 1.00 71.67 99 ALA A N 1
ATOM 639 C CA . ALA A 1 94 ? -61.033 0.603 3.341 1.00 69.96 99 ALA A CA 1
ATOM 640 C C . ALA A 1 94 ? -60.328 -0.756 3.360 1.00 73.23 99 ALA A C 1
ATOM 641 O O . ALA A 1 94 ? -60.663 -1.598 4.199 1.00 71.33 99 ALA A O 1
ATOM 643 N N . SER A 1 95 ? -59.354 -0.967 2.435 1.00 70.14 100 SER A N 1
ATOM 644 C CA . SER A 1 95 ? -58.580 -2.208 2.351 1.00 67.20 100 SER A CA 1
ATOM 645 C C . SER A 1 95 ? -57.726 -2.352 3.610 1.00 69.58 100 SER A C 1
ATOM 646 O O . SER A 1 95 ? -57.863 -3.345 4.323 1.00 67.89 100 SER A O 1
ATOM 649 N N . GLN A 1 96 ? -56.900 -1.324 3.905 1.00 67.08 101 GLN A N 1
ATOM 650 C CA . GLN A 1 96 ? -56.051 -1.229 5.086 1.00 67.09 101 GLN A CA 1
ATOM 651 C C . GLN A 1 96 ? -56.855 -1.452 6.389 1.00 71.76 101 GLN A C 1
ATOM 652 O O . GLN A 1 96 ? -56.398 -2.198 7.252 1.00 71.68 101 GLN A O 1
ATOM 658 N N . ALA A 1 97 ? -58.069 -0.872 6.488 1.00 68.18 102 ALA A N 1
ATOM 659 C CA . ALA A 1 97 ? -58.957 -1.012 7.648 1.00 68.27 102 ALA A CA 1
ATOM 660 C C . ALA A 1 97 ? -59.419 -2.465 7.861 1.00 69.91 102 ALA A C 1
ATOM 661 O O . ALA A 1 97 ? -59.577 -2.886 9.007 1.00 69.65 102 ALA A O 1
ATOM 663 N N . LYS A 1 98 ? -59.650 -3.218 6.765 1.00 64.89 103 LYS A N 1
ATOM 664 C CA . LYS A 1 98 ? -60.048 -4.637 6.801 1.00 63.21 103 LYS A CA 1
ATOM 665 C C . LYS A 1 98 ? -58.826 -5.446 7.343 1.00 66.66 103 LYS A C 1
ATOM 666 O O . LYS A 1 98 ? -59.003 -6.330 8.194 1.00 65.96 103 LYS A O 1
ATOM 672 N N . VAL A 1 99 ? -57.595 -5.077 6.897 1.00 61.79 104 VAL A N 1
ATOM 673 C CA . VAL A 1 99 ? -56.332 -5.700 7.333 1.00 61.01 104 VAL A CA 1
ATOM 674 C C . VAL A 1 99 ? -56.092 -5.415 8.846 1.00 66.69 104 VAL A C 1
ATOM 675 O O . VAL A 1 99 ? -55.894 -6.363 9.611 1.00 65.68 104 VAL A O 1
ATOM 679 N N . ASN A 1 100 ? -56.203 -4.121 9.263 1.00 64.10 105 ASN A N 1
ATOM 680 C CA . ASN A 1 100 ? -56.039 -3.627 10.641 1.00 65.32 105 ASN A CA 1
ATOM 681 C C . ASN A 1 100 ? -56.987 -4.304 11.628 1.00 67.62 105 ASN A C 1
ATOM 682 O O . ASN A 1 100 ? -56.624 -4.529 12.787 1.00 69.18 105 ASN A O 1
ATOM 687 N N . GLN A 1 101 ? -58.178 -4.664 11.151 1.00 62.21 106 GLN A N 1
ATOM 688 C CA . GLN A 1 101 ? -59.191 -5.352 11.941 1.00 62.68 106 GLN A CA 1
ATOM 689 C C . GLN A 1 101 ? -58.839 -6.826 12.128 1.00 63.98 106 GLN A C 1
ATOM 690 O O . GLN A 1 101 ? -59.031 -7.383 13.212 1.00 62.91 106 GLN A O 1
ATOM 696 N N . TRP A 1 102 ? -58.268 -7.450 11.080 1.00 59.35 107 TRP A N 1
ATOM 697 C CA . TRP A 1 102 ? -57.820 -8.837 11.154 1.00 57.28 107 TRP A CA 1
ATOM 698 C C . TRP A 1 102 ? -56.651 -8.936 12.119 1.00 56.83 107 TRP A C 1
ATOM 699 O O . TRP A 1 102 ? -56.611 -9.859 12.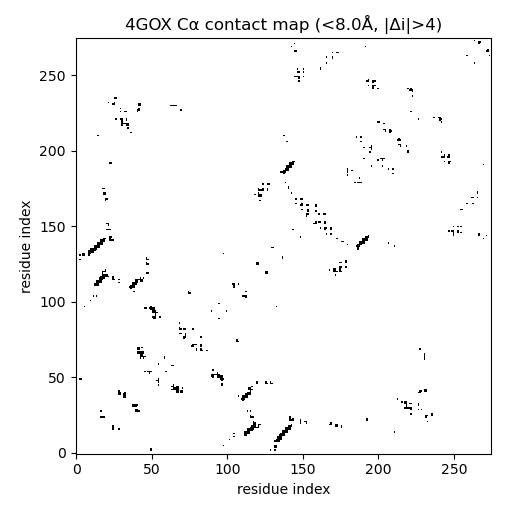936 1.00 55.60 107 TRP A O 1
ATOM 710 N N . VAL A 1 103 ? -55.741 -7.934 12.054 1.00 53.21 108 VAL A N 1
ATOM 711 C CA . VAL A 1 103 ? -54.565 -7.779 12.910 1.00 55.63 108 VAL A CA 1
ATOM 712 C C . VAL A 1 103 ? -54.988 -7.701 14.377 1.00 67.71 108 VAL A C 1
ATOM 713 O O . VAL A 1 103 ? -54.478 -8.472 15.200 1.00 70.44 108 VAL A O 1
ATOM 717 N N . LYS A 1 104 ? -55.954 -6.797 14.692 1.00 66.31 109 LYS A N 1
ATOM 718 C CA . LYS A 1 104 ? -56.484 -6.600 16.042 1.00 69.56 109 LYS A CA 1
ATOM 719 C C . LYS A 1 104 ? -57.152 -7.860 16.566 1.00 73.03 109 LYS A C 1
ATOM 720 O O . LYS A 1 104 ? -56.984 -8.190 17.739 1.00 77.33 109 LYS A O 1
ATOM 726 N N . ALA A 1 105 ? -57.886 -8.574 15.696 1.00 65.50 110 ALA A N 1
ATOM 727 C CA . ALA A 1 105 ? -58.580 -9.814 16.054 1.00 65.59 110 ALA A CA 1
ATOM 728 C C . ALA A 1 105 ? -57.626 -11.045 16.096 1.00 68.69 110 ALA A C 1
ATOM 729 O O . ALA A 1 105 ? -58.076 -12.146 16.454 1.00 69.05 110 ALA A O 1
ATOM 731 N N . ASN A 1 106 ? -56.316 -10.848 15.748 1.00 63.53 111 ASN A N 1
ATOM 732 C CA . ASN A 1 106 ? -55.272 -11.906 15.660 1.00 63.46 111 ASN A CA 1
ATOM 733 C C . ASN A 1 106 ? -55.807 -13.058 14.809 1.00 64.40 111 ASN A C 1
ATOM 734 O O . ASN A 1 106 ? -55.764 -14.228 15.208 1.00 64.86 111 ASN A O 1
ATOM 739 N N . THR A 1 107 ? -56.390 -12.694 13.658 1.00 57.97 112 THR A N 1
ATOM 740 C CA . THR A 1 107 ? -57.039 -13.624 12.750 1.00 55.49 112 THR A CA 1
ATOM 741 C C . THR A 1 107 ? -56.076 -14.688 12.196 1.00 55.96 112 THR A C 1
ATOM 742 O O . THR A 1 107 ? -55.071 -14.330 11.597 1.00 53.84 112 THR A O 1
ATOM 746 N N . PRO A 1 108 ? -56.376 -15.992 12.426 1.00 52.55 113 PRO A N 1
ATOM 747 C CA . PRO A 1 108 ? -55.505 -17.058 11.906 1.00 50.39 113 PRO A CA 1
ATOM 748 C C . PRO A 1 108 ? -55.349 -16.981 10.391 1.00 53.03 113 PRO A C 1
ATOM 749 O O . PRO A 1 108 ? -56.316 -16.682 9.668 1.00 52.43 113 PRO A O 1
ATOM 753 N N . ILE A 1 109 ? -54.121 -17.232 9.907 1.00 47.57 114 ILE A N 1
ATOM 754 C CA . ILE A 1 109 ? -53.806 -17.212 8.475 1.00 44.15 114 ILE A CA 1
ATOM 755 C C . ILE A 1 109 ? -54.676 -18.227 7.707 1.00 48.29 114 ILE A C 1
ATOM 756 O O . ILE A 1 109 ? -55.076 -17.956 6.564 1.00 47.18 114 ILE A O 1
ATOM 761 N N . ALA A 1 110 ? -55.020 -19.353 8.366 1.00 46.34 115 ALA A N 1
ATOM 762 C CA . ALA A 1 110 ? -55.906 -20.389 7.823 1.00 47.66 115 ALA A CA 1
ATOM 763 C C . ALA A 1 110 ? -57.235 -19.750 7.371 1.00 54.05 115 ALA A C 1
ATOM 764 O O . ALA A 1 110 ? -57.782 -20.126 6.331 1.00 52.98 115 ALA A O 1
ATOM 766 N N . ASP A 1 111 ? -57.728 -18.776 8.167 1.00 53.08 116 ASP A N 1
ATOM 767 C CA . ASP A 1 111 ? -58.970 -18.038 7.937 1.00 53.96 116 ASP A CA 1
ATOM 768 C C . ASP A 1 111 ? -58.855 -17.057 6.786 1.00 56.53 116 ASP A C 1
ATOM 769 O O . ASP A 1 111 ? -59.820 -16.924 6.043 1.00 57.32 116 ASP A O 1
ATOM 774 N N . ILE A 1 112 ? -57.675 -16.393 6.621 1.00 50.30 117 ILE A N 1
ATOM 775 C CA . ILE A 1 112 ? -57.409 -15.455 5.526 1.00 47.91 117 ILE A CA 1
ATOM 776 C C . ILE A 1 112 ? -57.437 -16.193 4.174 1.00 53.67 117 ILE A C 1
ATOM 777 O O . ILE A 1 112 ? -58.041 -15.698 3.227 1.00 53.73 117 ILE A O 1
ATOM 782 N N . TYR A 1 113 ? -56.824 -17.398 4.105 1.00 49.56 118 TYR A N 1
ATOM 783 C CA . TYR A 1 113 ? -56.852 -18.219 2.901 1.00 47.56 118 TYR A CA 1
ATOM 784 C C . TYR A 1 113 ? -58.286 -18.634 2.563 1.00 53.86 118 TYR A C 1
ATOM 785 O O . TYR A 1 113 ? -58.688 -18.463 1.415 1.00 55.57 118 TYR A O 1
ATOM 794 N N . ALA A 1 114 ? -59.066 -19.143 3.551 1.00 51.50 119 ALA A N 1
ATOM 795 C CA . ALA A 1 114 ? -60.465 -19.562 3.350 1.00 53.55 119 ALA A CA 1
ATOM 796 C C . ALA A 1 114 ? -61.338 -18.382 2.897 1.00 59.34 119 ALA A C 1
ATOM 797 O O . ALA A 1 114 ? -62.214 -18.557 2.037 1.00 59.65 119 ALA A O 1
ATOM 799 N N . TYR A 1 115 ? -61.042 -17.174 3.424 1.00 55.87 120 TYR A N 1
ATOM 800 C CA . TYR A 1 115 ? -61.711 -15.932 3.062 1.00 57.13 120 TYR A CA 1
ATOM 801 C C . TYR A 1 115 ? -61.428 -15.597 1.599 1.00 60.36 120 TYR A C 1
ATOM 802 O O . TYR A 1 115 ? -62.362 -15.325 0.852 1.00 62.15 120 TYR A O 1
ATOM 811 N N . LEU A 1 116 ? -60.149 -15.574 1.201 1.00 53.76 121 LEU A N 1
ATOM 812 C CA . LEU A 1 116 ? -59.786 -15.223 -0.172 1.00 53.42 121 LEU A CA 1
ATOM 813 C C . LEU A 1 116 ? -60.337 -16.236 -1.188 1.00 57.81 121 LEU A C 1
ATOM 814 O O . LEU A 1 116 ? -60.824 -15.823 -2.233 1.00 57.97 121 LEU A O 1
ATOM 819 N N . GLN A 1 117 ? -60.367 -17.545 -0.819 1.00 54.47 122 GLN A N 1
ATOM 820 C CA . GLN A 1 117 ? -60.908 -18.625 -1.653 1.00 55.56 122 GLN A CA 1
ATOM 821 C C . GLN A 1 117 ? -62.396 -18.406 -1.913 1.00 63.75 122 GLN A C 1
ATOM 822 O O . GLN A 1 117 ? -62.884 -18.702 -3.011 1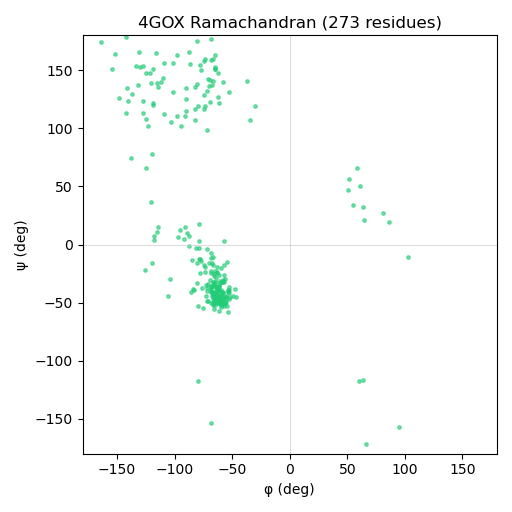.00 66.49 122 GLN A O 1
ATOM 828 N N . ARG A 1 118 ? -63.102 -17.878 -0.896 1.00 59.75 123 ARG A N 1
ATOM 829 C CA . ARG A 1 118 ? -64.509 -17.545 -0.925 1.00 62.25 123 ARG A CA 1
ATOM 830 C C . ARG A 1 118 ? -64.733 -16.318 -1.833 1.00 63.90 123 ARG A C 1
ATOM 831 O O . ARG A 1 118 ? -65.618 -16.358 -2.682 1.00 67.08 123 ARG A O 1
ATOM 839 N N . GLN A 1 119 ? -63.942 -15.245 -1.648 1.00 72.41 124 GLN A N 1
ATOM 840 C CA . GLN A 1 119 ? -64.040 -14.003 -2.422 1.00 72.01 124 GLN A CA 1
ATOM 841 C C . GLN A 1 119 ? -63.608 -14.182 -3.885 1.00 76.52 124 GLN A C 1
ATOM 842 O O . GLN A 1 119 ? -64.028 -13.404 -4.741 1.00 78.51 124 GLN A O 1
ATOM 848 N N . ALA A 1 120 ? -62.781 -15.212 -4.170 1.00 70.76 125 ALA A N 1
ATOM 849 C CA . ALA A 1 120 ? -62.330 -15.544 -5.528 1.00 69.73 125 ALA A CA 1
ATOM 850 C C . ALA A 1 120 ? -63.441 -16.295 -6.263 1.00 76.91 125 ALA A C 1
ATOM 851 O O . ALA A 1 120 ? -63.366 -16.457 -7.479 1.00 75.48 125 ALA A O 1
ATOM 853 N N . GLU A 1 121 ? -64.474 -16.748 -5.505 1.00 78.32 126 GLU A N 1
ATOM 854 C CA . GLU A 1 121 ? -65.660 -17.480 -5.976 1.00 82.26 126 GLU A CA 1
ATOM 855 C C . GLU A 1 121 ? -65.243 -18.833 -6.570 1.00 84.67 126 GLU A C 1
ATOM 856 O O . GLU A 1 121 ? -64.668 -19.657 -5.847 1.00 83.20 126 GLU A O 1
ATOM 862 N N . GLN A 1 122 ? -65.481 -19.040 -7.870 1.00 80.21 127 GLN A N 1
ATOM 863 C CA . GLN A 1 122 ? -65.117 -20.272 -8.570 1.00 78.70 127 GLN A CA 1
ATOM 864 C C . GLN A 1 122 ? -63.618 -20.287 -8.954 1.00 74.28 127 GLN A C 1
ATOM 865 O O . GLN A 1 122 ? -63.095 -21.341 -9.326 1.00 73.54 127 GLN A O 1
ATOM 871 N N . ARG A 1 123 ? -62.949 -19.116 -8.925 1.00 65.03 128 ARG A N 1
ATOM 872 C CA . ARG A 1 123 ? -61.562 -18.986 -9.377 1.00 60.69 128 ARG A CA 1
ATOM 873 C C . ARG A 1 123 ? -60.563 -19.642 -8.449 1.00 61.34 128 ARG A C 1
ATOM 874 O O . ARG A 1 123 ? -60.710 -19.576 -7.231 1.00 59.42 128 ARG A O 1
ATOM 882 N N . LEU A 1 124 ? -59.530 -20.257 -9.033 1.00 56.32 129 LEU A N 1
ATOM 883 C CA . LEU A 1 124 ? -58.472 -20.886 -8.264 1.00 52.01 129 LEU A CA 1
ATOM 884 C C . LEU A 1 124 ? -57.462 -19.836 -7.842 1.00 51.14 129 LEU A C 1
ATOM 885 O O . LEU A 1 124 ? -56.790 -19.241 -8.679 1.00 49.19 129 LEU A O 1
ATOM 890 N N . LEU A 1 125 ? -57.334 -19.643 -6.524 1.00 47.39 130 LEU A N 1
ATOM 891 C CA . LEU A 1 125 ? -56.414 -18.706 -5.920 1.00 44.34 130 LEU A CA 1
ATOM 892 C C . LEU A 1 125 ? -54.983 -19.229 -6.065 1.00 45.27 130 LEU A C 1
ATOM 893 O O . LEU A 1 125 ? -54.701 -20.401 -5.814 1.00 42.09 130 LEU A O 1
ATOM 898 N N . ILE A 1 126 ? -54.104 -18.346 -6.520 1.00 43.06 131 ILE A N 1
ATOM 899 C CA . ILE A 1 126 ? -52.699 -18.627 -6.720 1.00 41.36 131 ILE A CA 1
ATOM 900 C C . ILE A 1 126 ? -51.928 -17.690 -5.804 1.00 42.49 131 ILE A C 1
ATOM 901 O O . ILE A 1 126 ? -52.033 -16.472 -5.960 1.00 42.56 131 ILE A O 1
ATOM 906 N N . ASP A 1 127 ? -51.129 -18.262 -4.881 1.00 37.22 132 ASP A N 1
ATOM 907 C CA . ASP A 1 127 ? -50.270 -17.488 -4.000 1.00 35.85 132 ASP A CA 1
ATOM 908 C C . ASP A 1 127 ? -48.852 -17.607 -4.551 1.00 40.13 132 ASP A C 1
ATOM 909 O O . ASP A 1 127 ? -48.223 -18.655 -4.406 1.00 39.77 132 ASP A O 1
ATOM 914 N N . LYS A 1 128 ? -48.342 -16.538 -5.186 1.00 36.13 133 LYS A N 1
ATOM 915 C CA . LYS A 1 128 ? -46.967 -16.562 -5.694 1.00 34.45 133 LYS A CA 1
ATOM 916 C C . LYS A 1 128 ? -46.064 -16.035 -4.598 1.00 35.81 133 LYS A C 1
ATOM 917 O O . LYS A 1 128 ? -46.370 -15.005 -3.978 1.00 35.03 133 LYS A O 1
ATOM 923 N N . SER A 1 129 ? -44.958 -16.719 -4.362 1.00 31.54 134 SER A N 1
ATOM 924 C CA . SER A 1 129 ? -43.946 -16.232 -3.439 1.00 31.46 134 SER A CA 1
ATOM 925 C C . SER A 1 129 ? -42.530 -16.634 -3.822 1.00 36.91 134 SER A C 1
ATOM 926 O O . SER A 1 129 ? -42.231 -17.830 -3.864 1.00 35.83 134 SER A O 1
ATOM 929 N N . PRO A 1 130 ? -41.606 -15.644 -3.937 1.00 34.06 135 PRO A N 1
ATOM 930 C CA . PRO A 1 130 ? -40.180 -15.983 -4.154 1.00 33.27 135 PRO A CA 1
ATOM 931 C C . PRO A 1 130 ? -39.402 -16.158 -2.832 1.00 38.19 135 PRO A C 1
ATOM 932 O O . PRO A 1 130 ? -38.177 -16.220 -2.834 1.00 37.22 135 PRO A O 1
ATOM 936 N N . SER A 1 131 ? -40.100 -16.188 -1.694 1.00 35.62 136 SER A N 1
ATOM 937 C CA . SER A 1 131 ? -39.437 -16.308 -0.403 1.00 36.16 136 SER A CA 1
ATOM 938 C C . SER A 1 131 ? -39.966 -17.471 0.445 1.00 35.44 136 SER A C 1
ATOM 939 O O . SER A 1 131 ? -39.197 -17.948 1.245 1.00 34.31 136 SER A O 1
ATOM 942 N N . TYR A 1 132 ? -41.218 -17.989 0.219 1.00 30.86 137 TYR A N 1
ATOM 943 C CA . TYR A 1 132 ? -41.704 -19.131 1.040 1.00 31.19 137 TYR A CA 1
ATOM 944 C C . TYR A 1 132 ? -40.715 -20.316 1.013 1.00 34.67 137 TYR A C 1
ATOM 945 O O . TYR A 1 132 ? -40.474 -20.906 2.056 1.00 34.74 137 TYR A O 1
ATOM 954 N N . GLY A 1 133 ? -40.133 -20.614 -0.147 1.00 31.39 138 GLY A N 1
ATOM 955 C CA . GLY A 1 133 ? -39.177 -21.734 -0.306 1.00 31.81 138 GLY A CA 1
ATOM 956 C C . GLY A 1 133 ? -37.835 -21.598 0.378 1.00 37.62 138 GLY A C 1
ATOM 957 O O . GLY A 1 133 ? -37.112 -22.589 0.510 1.00 40.06 138 GLY A O 1
ATOM 958 N N . SER A 1 134 ? -37.491 -20.385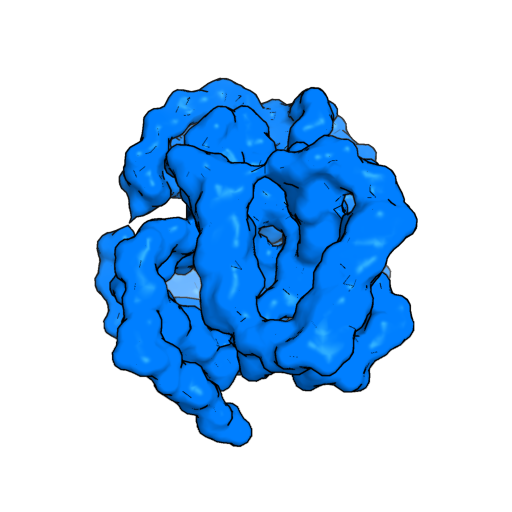 0.877 1.00 36.63 139 SER A N 1
ATOM 959 C CA . SER A 1 134 ? -36.225 -20.155 1.602 1.00 39.60 139 SER A CA 1
ATOM 960 C C . SER A 1 134 ? -36.157 -20.861 2.955 1.00 42.94 139 SER A C 1
ATOM 961 O O . SER A 1 134 ? -35.082 -21.006 3.521 1.00 43.69 139 SER A O 1
ATOM 964 N N . ASP A 1 135 ? -37.307 -21.312 3.462 1.00 40.47 140 ASP A N 1
ATOM 965 C CA . ASP A 1 135 ? -37.434 -21.973 4.757 1.00 41.91 140 ASP A CA 1
ATOM 966 C C . ASP A 1 135 ? -38.457 -23.090 4.617 1.00 43.77 140 ASP A C 1
ATOM 967 O O . ASP A 1 135 ? -39.657 -22.844 4.439 1.00 42.52 140 ASP A O 1
ATOM 972 N N . ARG A 1 136 ? -37.972 -24.305 4.744 1.00 39.98 141 ARG A N 1
ATOM 973 C CA . ARG A 1 136 ? -38.718 -25.555 4.699 1.00 40.55 141 ARG A CA 1
ATOM 974 C C . ARG A 1 136 ? -39.888 -25.520 5.684 1.00 43.20 141 ARG A C 1
ATOM 975 O O . ARG A 1 136 ? -40.947 -26.064 5.387 1.00 43.20 141 ARG A O 1
ATOM 983 N N . HIS A 1 137 ? -39.687 -24.884 6.850 1.00 40.16 142 HIS A N 1
ATOM 984 C CA . HIS A 1 137 ? -40.716 -24.738 7.869 1.00 40.82 142 HIS A CA 1
ATOM 985 C C . HIS A 1 137 ? -41.908 -23.916 7.348 1.00 44.49 142 HIS A C 1
ATOM 986 O O . HIS A 1 137 ? -43.047 -24.305 7.587 1.00 44.27 142 HIS A O 1
ATOM 993 N N . ILE A 1 138 ? -41.656 -22.858 6.534 1.00 40.32 143 ILE A N 1
ATOM 994 C CA . ILE A 1 138 ? -42.723 -22.058 5.914 1.00 38.26 143 ILE A CA 1
ATOM 995 C C . ILE A 1 138 ? -43.526 -22.981 4.977 1.00 40.96 143 ILE A C 1
ATOM 996 O O . ILE A 1 138 ? -44.743 -23.049 5.089 1.00 39.50 143 ILE A O 1
ATOM 1001 N N . LEU A 1 139 ? -42.826 -23.716 4.090 1.00 37.01 144 LEU A N 1
ATOM 1002 C CA . LEU A 1 139 ? -43.430 -24.648 3.137 1.00 36.42 144 LEU A CA 1
ATOM 1003 C C . LEU A 1 139 ? -44.257 -25.712 3.861 1.00 42.45 144 LEU A C 1
ATOM 1004 O O . LEU A 1 139 ? -45.339 -26.046 3.378 1.00 42.39 144 LEU A O 1
ATOM 1009 N N . ASP A 1 140 ? -43.749 -26.249 5.031 1.00 38.92 145 ASP A N 1
ATOM 1010 C CA . ASP A 1 140 ? -44.465 -27.231 5.856 1.00 38.53 145 ASP A CA 1
ATOM 1011 C C . ASP A 1 140 ? -45.843 -26.700 6.286 1.00 43.87 145 ASP A C 1
ATOM 1012 O O . ASP A 1 140 ? -46.761 -27.498 6.499 1.00 47.86 145 ASP A O 1
ATOM 1017 N N . HIS A 1 141 ? -45.992 -25.371 6.438 1.00 36.94 146 HIS A N 1
ATOM 1018 C CA . HIS A 1 141 ? -47.285 -24.781 6.857 1.00 37.40 146 HIS A CA 1
ATOM 1019 C C . HIS A 1 141 ? -48.418 -25.093 5.871 1.00 43.29 146 HIS A C 1
ATOM 1020 O O . HIS A 1 141 ? -49.564 -25.270 6.290 1.00 44.53 146 HIS A O 1
ATOM 1027 N N . SER A 1 142 ? -48.092 -25.198 4.572 1.00 39.34 147 SER A N 1
ATOM 1028 C CA . SER A 1 142 ? -49.093 -25.460 3.533 1.00 39.02 147 SER A CA 1
ATOM 1029 C C . SER A 1 142 ? -49.715 -26.846 3.675 1.00 44.37 147 SER A C 1
ATOM 1030 O O . SER A 1 142 ? -50.937 -26.969 3.660 1.00 45.14 147 SER A O 1
ATOM 1033 N N . GLU A 1 143 ? -48.884 -27.876 3.847 1.00 40.92 148 GLU A N 1
ATOM 1034 C CA . GLU A 1 143 ? -49.375 -29.234 4.027 1.00 43.28 148 GLU A CA 1
ATOM 1035 C C . GLU A 1 143 ? -50.159 -29.389 5.330 1.00 50.97 148 GLU A C 1
ATOM 1036 O O . GLU A 1 143 ? -51.051 -30.240 5.394 1.00 52.60 148 GLU A O 1
ATOM 1042 N N . ILE A 1 144 ? -49.879 -28.528 6.338 1.00 47.00 149 ILE A N 1
ATOM 1043 C CA . ILE A 1 144 ? -50.636 -28.494 7.587 1.00 49.46 149 ILE A CA 1
ATOM 1044 C C . ILE A 1 144 ? -52.030 -27.872 7.359 1.00 53.94 149 ILE A C 1
ATOM 1045 O O . ILE A 1 144 ? -53.025 -28.406 7.842 1.00 57.14 149 ILE A O 1
ATOM 1050 N N . LEU A 1 145 ? -52.105 -26.765 6.608 1.00 47.96 150 LEU A N 1
ATOM 1051 C CA . LEU A 1 145 ? -53.365 -26.033 6.374 1.00 48.80 150 LEU A CA 1
ATOM 1052 C C . LEU A 1 145 ? -54.312 -26.591 5.311 1.00 53.39 150 LEU A C 1
ATOM 1053 O O . LEU A 1 145 ? -55.523 -26.418 5.445 1.00 55.63 150 LEU A O 1
ATOM 1058 N N . PHE A 1 146 ? -53.772 -27.199 4.246 1.00 48.27 151 PHE A N 1
ATOM 1059 C CA . PHE A 1 146 ? -54.548 -27.631 3.077 1.00 48.18 151 PHE A CA 1
ATOM 1060 C C . PHE A 1 146 ? -54.483 -29.106 2.739 1.00 54.65 151 PHE A C 1
ATOM 1061 O O . PHE A 1 146 ? -53.429 -29.731 2.872 1.00 53.28 151 PHE A O 1
ATOM 1069 N N . ASP A 1 147 ? -55.594 -29.632 2.205 1.00 53.99 152 ASP A N 1
ATOM 1070 C CA . ASP A 1 147 ? -55.707 -31.020 1.756 1.00 56.37 152 ASP A CA 1
ATOM 1071 C C . ASP A 1 147 ? -55.215 -31.157 0.334 1.00 59.14 152 ASP A C 1
ATOM 1072 O O . ASP A 1 147 ? -54.564 -32.147 0.003 1.00 59.96 152 ASP A O 1
ATOM 1077 N N . GLN A 1 148 ? -55.565 -30.178 -0.516 1.00 54.77 153 GLN A N 1
ATOM 1078 C CA . GLN A 1 148 ? -55.340 -30.196 -1.960 1.00 54.61 153 GLN A CA 1
ATOM 1079 C C . GLN A 1 148 ? -54.486 -29.057 -2.523 1.00 55.96 153 GLN A C 1
ATOM 1080 O O . GLN A 1 148 ? -54.749 -28.625 -3.647 1.00 56.52 153 GLN A O 1
ATOM 1086 N N . ALA A 1 149 ? -53.437 -28.596 -1.795 1.00 49.45 154 ALA A N 1
ATOM 1087 C CA . ALA A 1 149 ? -52.547 -27.554 -2.336 1.00 45.03 154 ALA A CA 1
ATOM 1088 C C . ALA A 1 149 ? -51.739 -28.096 -3.515 1.00 46.75 154 ALA A C 1
ATOM 1089 O O . ALA A 1 149 ? -51.257 -29.227 -3.470 1.00 48.06 154 ALA A O 1
ATOM 1091 N N . LYS A 1 150 ? -51.609 -27.296 -4.566 1.00 42.31 155 LYS A N 1
ATOM 1092 C CA . LYS A 1 150 ? -50.781 -27.630 -5.736 1.00 42.09 155 LYS A CA 1
ATOM 1093 C C . LYS A 1 150 ? -49.601 -26.688 -5.762 1.00 42.38 155 LYS A C 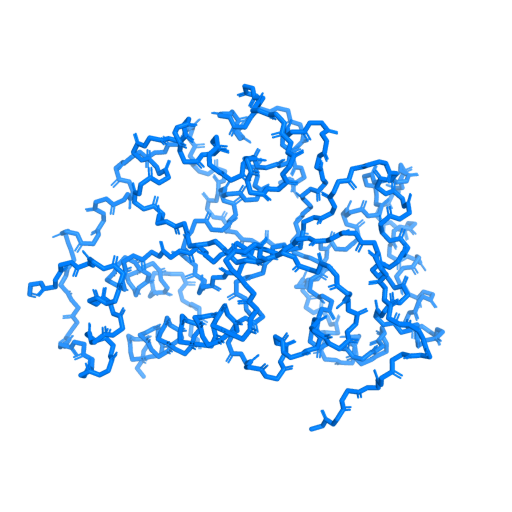1
ATOM 1094 O O . LYS A 1 150 ? -49.754 -25.503 -5.471 1.00 42.15 155 LYS A O 1
ATOM 1100 N N . TYR A 1 151 ? -48.432 -27.205 -6.107 1.00 36.77 156 TYR A N 1
ATOM 1101 C CA . TYR A 1 151 ? -47.224 -26.393 -6.130 1.00 34.37 156 TYR A CA 1
ATOM 1102 C C . TYR A 1 151 ? -46.592 -26.310 -7.512 1.00 39.28 156 TYR A C 1
ATOM 1103 O O . TYR A 1 151 ? -46.189 -27.332 -8.071 1.00 39.38 156 TYR A O 1
ATOM 1112 N N . ILE A 1 152 ? -46.451 -25.081 -8.027 1.00 36.27 157 ILE A N 1
ATOM 1113 C CA . ILE A 1 152 ? -45.737 -24.806 -9.276 1.00 35.71 157 ILE A CA 1
ATOM 1114 C C . ILE A 1 152 ? -44.324 -24.367 -8.847 1.00 38.23 157 ILE A C 1
ATOM 1115 O O . ILE A 1 152 ? -44.169 -23.325 -8.216 1.00 35.51 157 ILE A O 1
ATOM 1120 N N . HIS A 1 153 ? -43.319 -25.205 -9.113 1.00 35.86 158 HIS A N 1
ATOM 1121 C CA . HIS A 1 153 ? -41.936 -24.907 -8.779 1.00 33.19 158 HIS A CA 1
ATOM 1122 C C . HIS A 1 153 ? -41.288 -24.291 -10.025 1.00 37.62 158 HIS A C 1
ATOM 1123 O O . HIS A 1 153 ? -40.943 -25.004 -10.966 1.00 37.83 158 HIS A O 1
ATOM 1130 N N . LEU A 1 154 ? -41.137 -22.971 -10.029 1.00 34.06 159 LEU A N 1
ATOM 1131 C CA . LEU A 1 154 ? -40.538 -22.265 -11.159 1.00 32.99 159 LEU A CA 1
ATOM 1132 C C . LEU A 1 154 ? -39.042 -22.188 -10.931 1.00 36.84 159 LEU A C 1
ATOM 1133 O O . LEU A 1 154 ? -38.603 -21.773 -9.860 1.00 34.87 159 LEU A O 1
ATOM 1138 N N . VAL A 1 155 ? -38.257 -22.672 -11.905 1.00 36.47 160 VAL A N 1
ATOM 1139 C CA . VAL A 1 155 ? -36.795 -22.736 -11.787 1.00 37.48 160 VAL A CA 1
ATOM 1140 C C . VAL A 1 155 ? -36.131 -21.940 -12.879 1.00 41.05 160 VAL A C 1
ATOM 1141 O O . VAL A 1 155 ? -36.548 -22.019 -14.044 1.00 40.90 160 VAL A O 1
ATOM 1145 N N . ARG A 1 156 ? -35.057 -21.210 -12.507 1.00 37.27 161 ARG A N 1
ATOM 1146 C CA . ARG A 1 156 ? -34.214 -20.438 -13.435 1.00 38.14 161 ARG A CA 1
ATOM 1147 C C . ARG A 1 156 ? -32.763 -20.831 -13.215 1.00 42.43 161 ARG A C 1
ATOM 1148 O O . ARG A 1 156 ? -32.406 -21.308 -12.134 1.00 42.16 161 ARG A O 1
ATOM 1156 N N . HIS A 1 157 ? -31.941 -20.677 -14.254 1.00 41.92 162 HIS A N 1
ATOM 1157 C CA . HIS A 1 157 ? -30.515 -21.000 -14.267 1.00 42.66 162 HIS A CA 1
ATOM 1158 C C . HIS A 1 157 ? -29.819 -20.313 -13.088 1.00 45.98 162 HIS A C 1
ATOM 1159 O O . HIS A 1 157 ? -30.108 -19.130 -12.871 1.00 45.19 162 HIS A O 1
ATOM 1166 N N . PRO A 1 158 ? -28.975 -21.025 -12.266 1.00 41.23 163 PRO A N 1
ATOM 1167 C CA . PRO A 1 158 ? -28.330 -20.357 -11.113 1.00 41.00 163 PRO A CA 1
ATOM 1168 C C . PRO A 1 158 ? -27.556 -19.073 -11.486 1.00 48.40 163 PRO A C 1
ATOM 1169 O O . PRO A 1 158 ? -27.672 -18.081 -10.758 1.00 46.32 163 PRO A O 1
ATOM 1173 N N . TYR A 1 159 ? -26.824 -19.072 -12.645 1.00 44.98 164 TYR A N 1
ATOM 1174 C CA . TYR A 1 159 ? -26.039 -17.923 -13.143 1.00 47.19 164 TYR A CA 1
ATOM 1175 C C . TYR A 1 159 ? -26.910 -16.714 -13.380 1.00 51.25 164 TYR A C 1
ATOM 1176 O O . TYR A 1 159 ? -26.502 -15.608 -13.029 1.00 51.42 164 TYR A O 1
ATOM 1185 N N . ALA A 1 160 ? -28.099 -16.913 -14.001 1.00 47.72 165 ALA A N 1
ATOM 1186 C CA . ALA A 1 160 ? -29.038 -15.822 -14.295 1.00 47.07 165 ALA A CA 1
ATOM 1187 C C . ALA A 1 160 ? -29.613 -15.248 -13.017 1.00 49.53 165 ALA A C 1
ATOM 1188 O O . ALA A 1 160 ? -29.668 -14.035 -12.882 1.00 47.96 165 ALA A O 1
ATOM 1190 N N . VAL A 1 161 ? -29.976 -16.116 -12.044 1.00 46.73 166 VAL A N 1
ATOM 1191 C CA . VAL A 1 161 ? -30.500 -15.661 -10.749 1.00 45.46 166 VAL A CA 1
ATOM 1192 C C . VAL A 1 161 ? -29.427 -14.829 -9.992 1.00 49.06 166 VAL A C 1
ATOM 1193 O O . VAL A 1 161 ? -29.727 -13.727 -9.528 1.00 46.37 166 VAL A O 1
ATOM 1197 N N . ILE A 1 162 ? -28.191 -15.354 -9.914 1.00 47.42 167 ILE A N 1
ATOM 1198 C CA . ILE A 1 162 ? -27.047 -14.741 -9.220 1.00 49.13 167 ILE A CA 1
ATOM 1199 C C . ILE A 1 162 ? -26.756 -13.355 -9.770 1.00 57.51 167 ILE A C 1
ATOM 1200 O O . ILE A 1 162 ? -26.722 -12.402 -8.997 1.00 57.85 167 ILE A O 1
ATOM 1205 N N . GLU A 1 163 ? -26.602 -13.244 -11.096 1.00 56.28 168 GLU A N 1
ATOM 1206 C CA . GLU A 1 163 ? -26.358 -11.984 -11.795 1.00 57.65 168 GLU A CA 1
ATOM 1207 C C . GLU A 1 163 ? -27.465 -10.956 -11.478 1.00 62.73 168 GLU A C 1
ATOM 1208 O O . GLU A 1 163 ? -27.150 -9.826 -11.103 1.00 63.30 168 GLU A O 1
ATOM 1214 N N . SER A 1 164 ? -28.744 -11.359 -11.610 1.00 58.48 169 SER A N 1
ATOM 1215 C CA . SER A 1 164 ? -29.905 -10.501 -11.355 1.00 58.17 169 SER A CA 1
ATOM 1216 C C . SER A 1 164 ? -30.010 -10.057 -9.895 1.00 67.77 169 SER A C 1
ATOM 1217 O O . SER A 1 164 ? -30.281 -8.886 -9.632 1.00 67.79 169 SER A O 1
ATOM 1220 N N . PHE A 1 165 ? -29.805 -10.998 -8.953 1.00 67.84 170 PHE A N 1
ATOM 1221 C CA . PHE A 1 165 ? -29.859 -10.758 -7.508 1.00 69.19 170 PHE A CA 1
ATOM 1222 C C . PHE A 1 165 ? -28.778 -9.755 -7.094 1.00 78.29 170 PHE A C 1
ATOM 1223 O O . PHE A 1 165 ? -29.034 -8.901 -6.237 1.00 78.44 170 PHE A O 1
ATOM 1231 N N . THR A 1 166 ? -27.591 -9.853 -7.735 1.00 78.34 171 THR A N 1
ATOM 1232 C CA . THR A 1 166 ? -26.422 -8.987 -7.548 1.00 80.47 171 THR A CA 1
ATOM 1233 C C . THR A 1 166 ? -26.783 -7.545 -7.916 1.00 88.78 171 THR A C 1
ATOM 1234 O O . THR A 1 166 ? -26.658 -6.654 -7.073 1.00 88.84 171 THR A O 1
ATOM 1238 N N . ARG A 1 167 ? -27.259 -7.341 -9.167 1.00 88.65 172 ARG A N 1
ATOM 1239 C CA . ARG A 1 167 ? -27.667 -6.058 -9.749 1.00 89.85 172 ARG A CA 1
ATOM 1240 C C . ARG A 1 167 ? -28.683 -5.319 -8.876 1.00 97.40 172 ARG A C 1
ATOM 1241 O O . ARG A 1 167 ? -28.519 -4.124 -8.619 1.00 98.12 172 ARG A O 1
ATOM 1249 N N . LEU A 1 168 ? -29.720 -6.041 -8.414 1.00 95.56 173 LEU A N 1
ATOM 1250 C CA . LEU A 1 168 ? -30.820 -5.507 -7.614 1.00 96.72 173 LEU A CA 1
ATOM 1251 C C . LEU A 1 168 ? -30.470 -5.123 -6.163 1.00 104.36 173 LEU A C 1
ATOM 1252 O O . LEU A 1 168 ? -31.325 -4.563 -5.469 1.00 104.86 173 LEU A O 1
ATOM 1257 N N . ARG A 1 169 ? -29.211 -5.388 -5.721 1.00 103.12 174 ARG A N 1
ATOM 1258 C CA . ARG A 1 169 ? -28.673 -5.079 -4.379 1.00 104.74 174 ARG A CA 1
ATOM 1259 C C . ARG A 1 169 ? -29.542 -5.681 -3.248 1.00 110.65 174 ARG A C 1
ATOM 1260 O O . ARG A 1 169 ? -29.662 -5.089 -2.167 1.00 111.74 174 ARG A O 1
ATOM 1268 N N . MET A 1 170 ? -30.135 -6.867 -3.508 1.00 106.72 175 MET A N 1
ATOM 1269 C CA . MET A 1 170 ? -31.026 -7.589 -2.591 1.00 106.14 175 MET A CA 1
ATOM 1270 C C . MET A 1 170 ? -30.356 -8.115 -1.304 1.00 110.27 175 MET A C 1
ATOM 1271 O O . MET A 1 170 ? -31.066 -8.530 -0.381 1.00 109.93 175 MET A O 1
ATOM 1276 N N . ASP A 1 171 ? -29.002 -8.070 -1.237 1.00 106.78 176 ASP A N 1
ATOM 1277 C CA . ASP A 1 171 ? -28.185 -8.508 -0.098 1.00 126.83 176 ASP A CA 1
ATOM 1278 C C . ASP A 1 171 ? -28.357 -7.596 1.122 1.00 159.23 176 ASP A C 1
ATOM 1279 O O . ASP A 1 171 ? -28.105 -8.016 2.252 1.00 118.56 176 ASP A O 1
ATOM 1284 N N . ASN A 1 180 ? -20.320 -11.555 1.216 1.00 79.20 185 ASN A N 1
ATOM 1285 C CA . ASN A 1 180 ? -20.205 -11.635 -0.238 1.00 79.11 185 ASN A CA 1
ATOM 1286 C C . ASN A 1 180 ? -21.600 -11.764 -0.847 1.00 81.86 185 ASN A C 1
ATOM 1287 O O . ASN A 1 180 ? -22.292 -12.752 -0.563 1.00 80.63 185 ASN A O 1
ATOM 1292 N N . PRO A 1 181 ? -22.023 -10.798 -1.703 1.00 77.93 186 PRO A N 1
ATOM 1293 C CA . PRO A 1 181 ? -23.374 -10.882 -2.299 1.00 76.10 186 PRO A CA 1
ATOM 1294 C C . PRO A 1 181 ? -23.578 -12.064 -3.245 1.00 77.21 186 PRO A C 1
ATOM 1295 O O . PRO A 1 181 ? -24.684 -12.604 -3.299 1.00 75.40 186 PRO A O 1
ATOM 1299 N N . TYR A 1 182 ? -22.507 -12.477 -3.963 1.00 73.34 187 TYR A N 1
ATOM 1300 C CA . TYR A 1 182 ? -22.526 -13.605 -4.896 1.00 72.37 187 TYR A CA 1
ATOM 1301 C C . TYR A 1 182 ? -22.776 -14.942 -4.200 1.00 71.75 187 TYR A C 1
ATOM 1302 O O . TYR A 1 182 ? -23.553 -15.748 -4.713 1.00 70.27 187 TYR A O 1
ATOM 1311 N N . ALA A 1 183 ? -22.151 -15.156 -3.023 1.00 65.88 188 ALA A N 1
ATOM 1312 C CA . ALA A 1 183 ? -22.309 -16.366 -2.217 1.00 64.15 188 ALA A CA 1
ATOM 1313 C C . ALA A 1 183 ? -23.718 -16.427 -1.636 1.00 65.17 188 ALA A C 1
ATOM 1314 O O . ALA A 1 183 ? -24.344 -17.493 -1.645 1.00 63.13 188 ALA A O 1
ATOM 1316 N N . LEU A 1 184 ? -24.242 -15.271 -1.187 1.00 63.23 189 LEU A N 1
ATOM 1317 C CA . LEU A 1 184 ? -25.594 -15.181 -0.637 1.00 60.03 189 LEU A CA 1
ATOM 1318 C C . LEU A 1 184 ? -26.652 -15.471 -1.715 1.00 56.73 189 LEU A C 1
ATOM 1319 O O . LEU A 1 184 ? -27.571 -16.242 -1.461 1.00 54.76 189 LEU A O 1
ATOM 1324 N N . ALA A 1 185 ? -26.489 -14.907 -2.921 1.00 51.04 190 ALA A N 1
ATOM 1325 C CA . ALA A 1 185 ? -27.394 -15.130 -4.050 1.00 48.27 190 ALA A CA 1
ATOM 1326 C C . ALA A 1 185 ? -27.415 -16.629 -4.406 1.00 47.80 190 ALA A C 1
ATOM 1327 O O . ALA A 1 185 ? -28.492 -17.217 -4.521 1.00 44.54 190 ALA A O 1
ATOM 1329 N N . GLU A 1 186 ? -26.216 -17.246 -4.525 1.00 44.90 191 GLU A N 1
ATOM 1330 C CA . GLU A 1 186 ? -26.056 -18.672 -4.813 1.00 42.08 191 GLU A CA 1
ATOM 1331 C C . GLU A 1 186 ? -26.752 -19.492 -3.713 1.00 41.54 191 GLU A C 1
ATOM 1332 O O . GLU A 1 186 ? -27.525 -20.402 -4.019 1.00 37.44 191 GLU A O 1
ATOM 1338 N N . SER A 1 187 ? -26.471 -19.157 -2.441 1.00 40.44 192 SER A N 1
ATOM 1339 C CA . SER A 1 187 ? -27.070 -19.817 -1.283 1.00 39.90 192 SER A CA 1
ATOM 1340 C C . SER A 1 187 ? -28.585 -19.783 -1.315 1.00 42.10 192 SER A C 1
ATOM 1341 O O . SER A 1 187 ? -29.206 -20.825 -1.101 1.00 40.39 192 SER A O 1
ATOM 1344 N N . ILE A 1 188 ? -29.167 -18.604 -1.597 1.00 38.82 193 ILE A N 1
ATOM 1345 C CA . ILE A 1 188 ? -30.608 -18.421 -1.696 1.00 38.43 193 ILE A CA 1
ATOM 1346 C C . ILE A 1 188 ? -31.200 -19.257 -2.836 1.00 39.53 193 ILE A C 1
ATOM 1347 O O . ILE A 1 188 ? -32.190 -19.943 -2.610 1.00 37.91 193 ILE A O 1
ATOM 1352 N N . TRP A 1 189 ? -30.555 -19.276 -4.020 1.00 35.76 194 TRP A N 1
ATOM 1353 C CA . TRP A 1 189 ? -31.037 -20.102 -5.131 1.00 34.22 194 TRP A CA 1
ATOM 1354 C C . TRP A 1 189 ? -31.016 -21.586 -4.736 1.00 36.42 194 TRP A C 1
ATOM 1355 O O . TRP A 1 189 ? -31.973 -22.333 -4.983 1.00 33.39 194 TRP A O 1
ATOM 1366 N N . ARG A 1 190 ? -29.907 -22.010 -4.132 1.00 34.46 195 ARG A N 1
ATOM 1367 C CA . ARG A 1 190 ? -29.712 -23.394 -3.752 1.00 34.82 195 ARG A CA 1
ATOM 1368 C C . ARG A 1 190 ? -30.701 -23.794 -2.648 1.00 39.31 195 ARG A C 1
ATOM 1369 O O . ARG A 1 190 ? -31.392 -24.799 -2.789 1.00 37.70 195 ARG A O 1
ATOM 1377 N N . THR A 1 191 ? -30.760 -23.014 -1.559 1.00 38.94 196 THR A N 1
ATOM 1378 C CA . THR A 1 191 ? -31.648 -23.276 -0.419 1.00 39.36 196 THR A CA 1
ATOM 1379 C C . THR A 1 191 ? -33.105 -23.417 -0.872 1.00 39.21 196 THR A C 1
ATOM 1380 O O . THR A 1 191 ? -33.741 -24.426 -0.563 1.00 36.05 196 THR A O 1
ATOM 1384 N N . SER A 1 192 ? -33.607 -22.417 -1.619 1.00 35.66 197 SER A N 1
ATOM 1385 C CA . SER A 1 192 ? -34.990 -22.402 -2.113 1.00 35.01 197 SER A CA 1
ATOM 1386 C C . SER A 1 192 ? -35.282 -23.598 -2.989 1.00 36.23 197 SER A C 1
ATOM 1387 O O . SER A 1 192 ? -36.270 -24.291 -2.763 1.00 35.83 197 SER A O 1
ATOM 1390 N N . ASN A 1 193 ? -34.450 -23.801 -4.013 1.00 31.49 198 ASN A N 1
ATOM 1391 C CA . ASN A 1 193 ? -34.660 -24.865 -4.959 1.00 31.95 198 ASN A CA 1
ATOM 1392 C C . ASN A 1 193 ? -34.617 -26.217 -4.328 1.00 36.50 198 ASN A C 1
ATOM 1393 O O . ASN A 1 193 ? -35.476 -27.034 -4.637 1.00 36.03 198 ASN A O 1
ATOM 1398 N N . ARG A 1 194 ? -33.709 -26.427 -3.367 1.00 33.40 199 ARG A N 1
ATOM 1399 C CA . ARG A 1 194 ? -33.649 -27.707 -2.665 1.00 35.05 199 ARG A CA 1
ATOM 1400 C C . ARG A 1 194 ? -34.920 -27.926 -1.797 1.00 38.53 199 ARG A C 1
ATOM 1401 O O . ARG A 1 194 ? -35.534 -28.994 -1.881 1.00 38.02 199 ARG A O 1
ATOM 1409 N N . ASN A 1 195 ? -35.340 -26.898 -1.029 1.00 35.54 200 ASN A N 1
ATOM 1410 C CA . ASN A 1 195 ? -36.540 -26.978 -0.178 1.00 34.87 200 ASN A CA 1
ATOM 1411 C C . ASN A 1 195 ? -37.805 -27.276 -0.987 1.00 36.46 200 ASN A C 1
ATOM 1412 O O . ASN A 1 195 ? -38.571 -28.155 -0.598 1.00 35.76 200 ASN A O 1
ATOM 1417 N N . ILE A 1 196 ? -37.994 -26.588 -2.125 1.00 34.43 201 ILE A N 1
ATOM 1418 C CA . ILE A 1 196 ? -39.177 -26.775 -2.981 1.00 34.20 201 ILE A CA 1
ATOM 1419 C C . ILE A 1 196 ? -39.175 -28.160 -3.618 1.00 39.57 201 ILE A C 1
ATOM 1420 O O . ILE A 1 196 ? -40.207 -28.839 -3.618 1.00 39.92 201 ILE A O 1
ATOM 1425 N N . LEU A 1 197 ? -37.998 -28.591 -4.125 1.00 36.84 202 LEU A N 1
ATOM 1426 C CA . LEU A 1 197 ? -37.791 -29.939 -4.647 1.00 37.42 202 LEU A CA 1
ATOM 1427 C C . LEU A 1 197 ? -38.171 -30.987 -3.569 1.00 39.52 202 LEU A C 1
ATOM 1428 O O . LEU A 1 197 ? -38.930 -31.915 -3.874 1.00 39.19 202 LEU A O 1
ATOM 1433 N N . ASP A 1 198 ? -37.649 -30.835 -2.318 1.00 35.50 203 ASP A N 1
ATOM 1434 C CA . ASP A 1 198 ? -37.966 -31.745 -1.211 1.00 38.47 203 ASP A CA 1
ATOM 1435 C C . ASP A 1 198 ? -39.474 -31.776 -0.925 1.00 43.60 203 ASP A C 1
ATOM 1436 O O . ASP A 1 198 ? -40.017 -32.861 -0.743 1.00 45.06 203 ASP A O 1
ATOM 1441 N N . LEU A 1 199 ? -40.156 -30.599 -0.951 1.00 38.58 204 LEU A N 1
ATOM 1442 C CA . LEU A 1 199 ? -41.615 -30.540 -0.784 1.00 39.25 204 LEU A CA 1
ATOM 1443 C C . LEU A 1 199 ? -42.305 -31.354 -1.887 1.00 42.52 204 LEU A C 1
ATOM 1444 O O . LEU A 1 199 ? -43.150 -32.202 -1.592 1.00 44.31 204 LEU A O 1
ATOM 1449 N N . GLY A 1 200 ? -41.917 -31.098 -3.134 1.00 37.10 205 GLY A N 1
ATOM 1450 C CA . GLY A 1 200 ? -42.421 -31.803 -4.307 1.00 37.39 205 GLY A CA 1
ATOM 1451 C C . GLY A 1 200 ? -42.320 -33.306 -4.217 1.00 46.33 205 GLY A C 1
ATOM 1452 O O . GLY A 1 200 ? -43.252 -34.005 -4.612 1.00 47.23 205 GLY A O 1
ATOM 1453 N N . ARG A 1 201 ? -41.216 -33.817 -3.642 1.00 46.33 206 ARG A N 1
ATOM 1454 C CA . ARG A 1 201 ? -41.037 -35.256 -3.450 1.00 50.08 206 ARG A CA 1
ATOM 1455 C C . ARG A 1 201 ? -42.034 -35.838 -2.451 1.00 54.93 206 ARG A C 1
ATOM 1456 O O . ARG A 1 201 ? -42.466 -36.977 -2.644 1.00 57.41 206 ARG A O 1
ATOM 1464 N N . THR A 1 202 ? -42.392 -35.076 -1.390 1.00 49.67 207 THR A N 1
ATOM 1465 C CA . THR A 1 202 ? -43.341 -35.538 -0.366 1.00 51.94 207 THR A CA 1
ATOM 1466 C C . THR A 1 202 ? -44.768 -35.606 -0.909 1.00 58.08 207 THR A C 1
ATOM 1467 O O . THR A 1 202 ? -45.529 -36.469 -0.491 1.00 62.03 207 THR A O 1
ATOM 1471 N N . VAL A 1 203 ? -45.135 -34.697 -1.813 1.00 53.51 208 VAL A N 1
ATOM 1472 C CA . VAL A 1 203 ? -46.474 -34.676 -2.426 1.00 54.92 208 VAL A CA 1
ATOM 1473 C C . VAL A 1 203 ? -46.404 -35.381 -3.800 1.00 63.09 208 VAL A C 1
ATOM 1474 O O . VAL A 1 203 ? -45.319 -35.545 -4.356 1.00 62.60 208 VAL A O 1
ATOM 1478 N N . GLY A 1 204 ? -47.527 -35.772 -4.364 1.00 63.34 209 GLY A N 1
ATOM 1479 C CA . GLY A 1 204 ? -47.459 -36.427 -5.675 1.00 65.12 209 GLY A CA 1
ATOM 1480 C C . GLY A 1 204 ? -47.039 -35.527 -6.828 1.00 65.00 209 GLY A C 1
ATOM 1481 O O . GLY A 1 204 ? -46.878 -34.315 -6.651 1.00 60.67 209 GLY A O 1
ATOM 1482 N N . ALA A 1 205 ? -46.907 -36.108 -8.046 1.00 63.01 210 ALA A N 1
ATOM 1483 C CA . ALA A 1 205 ? -46.659 -35.340 -9.269 1.00 60.32 210 ALA A CA 1
ATOM 1484 C C . ALA A 1 205 ? -48.002 -34.684 -9.599 1.00 62.69 210 ALA A C 1
ATOM 1485 O O . ALA A 1 205 ? -48.059 -33.701 -10.327 1.00 62.19 210 ALA A O 1
ATOM 1487 N N . ASP A 1 206 ? -49.079 -35.215 -9.002 1.00 59.91 211 ASP A N 1
ATOM 1488 C CA . ASP A 1 206 ? -50.435 -34.693 -9.088 1.00 60.63 211 ASP A CA 1
ATOM 1489 C C . ASP A 1 206 ? -50.525 -33.320 -8.408 1.00 58.34 211 ASP A C 1
ATOM 1490 O O . ASP A 1 206 ? -51.386 -32.530 -8.779 1.00 56.21 211 ASP A O 1
ATOM 1495 N N . ARG A 1 207 ? -49.646 -33.038 -7.397 1.00 52.17 212 ARG A N 1
ATOM 1496 C CA . ARG A 1 207 ? -49.668 -31.759 -6.670 1.00 48.59 212 ARG A CA 1
ATOM 1497 C C . ARG A 1 207 ? -48.378 -30.915 -6.814 1.00 49.37 212 ARG A C 1
ATOM 1498 O O . ARG A 1 207 ? -48.239 -29.872 -6.185 1.00 47.93 212 ARG A O 1
ATOM 1506 N N . TYR A 1 208 ? -47.471 -31.336 -7.679 1.00 45.72 213 TYR A N 1
ATOM 1507 C CA . TYR A 1 208 ? -46.213 -30.637 -7.895 1.00 43.56 213 TYR A CA 1
ATOM 1508 C C . TYR A 1 208 ? -45.832 -30.646 -9.366 1.00 46.78 213 TYR A C 1
ATOM 1509 O O . TYR A 1 208 ? -45.886 -31.692 -10.012 1.00 48.81 213 TYR A O 1
ATOM 1518 N N . LEU A 1 209 ? -45.413 -29.492 -9.872 1.00 40.84 214 LEU A N 1
ATOM 1519 C CA . LEU A 1 209 ? -44.959 -29.324 -11.245 1.00 40.80 214 LEU A CA 1
ATOM 1520 C C . LEU A 1 209 ? -43.754 -28.381 -11.337 1.00 41.60 214 LEU A C 1
ATOM 1521 O O . LEU A 1 209 ? -43.849 -27.223 -10.930 1.00 37.83 214 LEU A O 1
ATOM 1526 N N . GLN A 1 210 ? -42.652 -28.863 -11.914 1.00 38.54 215 GLN A N 1
ATOM 1527 C CA . GLN A 1 210 ? -41.483 -28.030 -12.205 1.00 37.20 215 GLN A CA 1
ATOM 1528 C C . GLN A 1 210 ? -41.712 -27.281 -13.507 1.00 42.70 215 GLN A C 1
ATOM 1529 O O . GLN A 1 210 ? -42.161 -27.859 -14.486 1.00 45.04 215 GLN A O 1
ATOM 1535 N N . VAL A 1 211 ? -41.380 -26.009 -13.525 1.00 38.35 216 VAL A N 1
ATOM 1536 C CA . VAL A 1 211 ? -41.478 -25.167 -14.714 1.00 38.29 216 VAL A CA 1
ATOM 1537 C C . VAL A 1 211 ? -40.115 -24.510 -14.881 1.00 40.66 216 VAL A C 1
ATOM 1538 O O . VAL A 1 211 ? -39.628 -23.839 -13.968 1.00 37.94 216 VAL A O 1
ATOM 1542 N N . ILE A 1 212 ? -39.507 -24.703 -16.033 1.00 39.13 217 ILE A N 1
ATOM 1543 C CA . ILE A 1 212 ? -38.215 -24.112 -16.351 1.00 38.70 217 ILE A CA 1
ATOM 1544 C C . ILE A 1 212 ? -38.457 -22.756 -17.002 1.00 43.76 217 ILE A C 1
ATOM 1545 O O . ILE A 1 212 ? -39.007 -22.689 -18.102 1.00 45.21 217 ILE A O 1
ATOM 1550 N N . TYR A 1 213 ? -38.026 -21.678 -16.319 1.00 39.93 218 TYR A N 1
ATOM 1551 C CA . TYR A 1 213 ? -38.145 -20.297 -16.796 1.00 39.69 218 TYR A CA 1
ATOM 1552 C C . TYR A 1 213 ? -37.695 -20.159 -18.256 1.00 46.24 218 TYR A C 1
ATOM 1553 O O . TYR A 1 213 ? -38.394 -19.502 -19.037 1.00 47.40 218 TYR A O 1
ATOM 1562 N N . GLU A 1 214 ? -36.540 -20.782 -18.620 1.00 41.82 219 GLU A N 1
ATOM 1563 C CA . GLU A 1 214 ? -35.967 -20.755 -19.979 1.00 44.02 219 GLU A CA 1
ATOM 1564 C C . GLU A 1 214 ? -36.953 -21.350 -20.973 1.00 50.48 219 GLU A C 1
ATOM 1565 O O . GLU A 1 214 ? -37.111 -20.784 -22.038 1.00 52.87 219 GLU A O 1
ATOM 1571 N N . ASP A 1 215 ? -37.677 -22.438 -20.606 1.00 46.78 220 ASP A N 1
ATOM 1572 C CA . ASP A 1 215 ? -38.702 -23.013 -21.495 1.00 47.44 220 ASP A CA 1
ATOM 1573 C C . ASP A 1 215 ? -39.934 -22.067 -21.560 1.00 51.54 220 ASP A C 1
ATOM 1574 O O . ASP A 1 215 ? -40.523 -21.904 -22.609 1.00 52.86 220 ASP A O 1
ATOM 1579 N N . LEU A 1 216 ? -40.333 -21.477 -20.419 1.00 45.42 221 LEU A N 1
ATOM 1580 C CA . LEU A 1 216 ? -41.470 -20.576 -20.365 1.00 43.91 221 LEU A CA 1
ATOM 1581 C C . LEU A 1 216 ? -41.286 -19.389 -21.313 1.00 49.17 221 LEU A C 1
ATOM 1582 O O . LEU A 1 216 ? -42.210 -19.042 -22.023 1.00 48.26 221 LEU A O 1
ATOM 1587 N N . VAL A 1 217 ? -40.116 -18.763 -21.321 1.00 47.74 222 VAL A N 1
ATOM 1588 C CA . VAL A 1 217 ? -39.932 -17.591 -22.162 1.00 49.26 222 VAL A CA 1
ATOM 1589 C C . VAL A 1 217 ? -39.707 -17.904 -23.634 1.00 56.55 222 VAL A C 1
ATOM 1590 O O . VAL A 1 217 ? -40.021 -17.071 -24.486 1.00 58.19 222 VAL A O 1
ATOM 1594 N N . ARG A 1 218 ? -39.214 -19.115 -23.940 1.00 54.24 223 ARG A N 1
ATOM 1595 C CA . ARG A 1 218 ? -38.982 -19.512 -25.336 1.00 57.81 223 ARG A CA 1
ATOM 1596 C C . ARG A 1 218 ? -40.268 -20.023 -25.976 1.00 60.96 223 ARG A C 1
ATOM 1597 O O . ARG A 1 218 ? -40.507 -19.742 -27.133 1.00 62.70 223 ARG A O 1
ATOM 1605 N N . ASP A 1 219 ? -41.094 -20.774 -25.234 1.00 54.66 224 ASP A N 1
ATOM 1606 C CA . ASP A 1 219 ? -42.367 -21.258 -25.773 1.00 54.39 224 ASP A CA 1
ATOM 1607 C C . ASP A 1 219 ? -43.473 -21.108 -24.712 1.00 55.13 224 ASP A C 1
ATOM 1608 O O . ASP A 1 219 ? -43.868 -22.099 -24.081 1.00 53.22 224 ASP A O 1
ATOM 1613 N N . PRO A 1 220 ? -43.960 -19.861 -24.466 1.00 51.36 225 PRO A N 1
ATOM 1614 C CA . PRO A 1 220 ? -44.955 -19.677 -23.390 1.00 49.57 225 PRO A CA 1
ATOM 1615 C C . PRO A 1 220 ? -46.248 -20.441 -23.606 1.00 52.88 225 PRO A C 1
ATOM 1616 O O . PRO A 1 220 ? -46.789 -20.969 -22.646 1.00 50.59 225 PRO A O 1
ATOM 1620 N N . ARG A 1 221 ? -46.699 -20.559 -24.853 1.00 50.90 226 ARG A N 1
ATOM 1621 C CA . ARG A 1 221 ? -47.918 -21.301 -25.171 1.00 52.44 226 ARG A CA 1
ATOM 1622 C C . ARG A 1 221 ? -47.836 -22.761 -24.728 1.00 57.18 226 ARG A C 1
ATOM 1623 O O . ARG A 1 221 ? -48.768 -23.222 -24.087 1.00 56.83 226 ARG A O 1
ATOM 1631 N N . LYS A 1 222 ? -46.731 -23.468 -25.050 1.00 55.41 227 LYS A N 1
ATOM 1632 C CA . LYS A 1 222 ? -46.531 -24.872 -24.676 1.00 56.35 227 LYS A CA 1
ATOM 1633 C C . LYS A 1 222 ? -46.449 -25.043 -23.167 1.00 58.91 227 LYS A C 1
ATOM 1634 O O . LYS A 1 222 ? -47.094 -25.940 -22.620 1.00 60.15 227 LYS A O 1
ATOM 1640 N N . VAL A 1 223 ? -45.650 -24.194 -22.501 1.00 52.27 228 VAL A N 1
ATOM 1641 C CA . VAL A 1 223 ? -45.440 -24.256 -21.060 1.00 48.24 228 VAL A CA 1
ATOM 1642 C C . VAL A 1 223 ? -46.720 -23.905 -20.277 1.00 50.60 228 VAL A C 1
ATOM 1643 O O . VAL A 1 223 ? -47.111 -24.652 -19.382 1.00 49.30 228 VAL A O 1
ATOM 1647 N N . LEU A 1 224 ? -47.371 -22.793 -20.624 1.00 47.95 229 LEU A N 1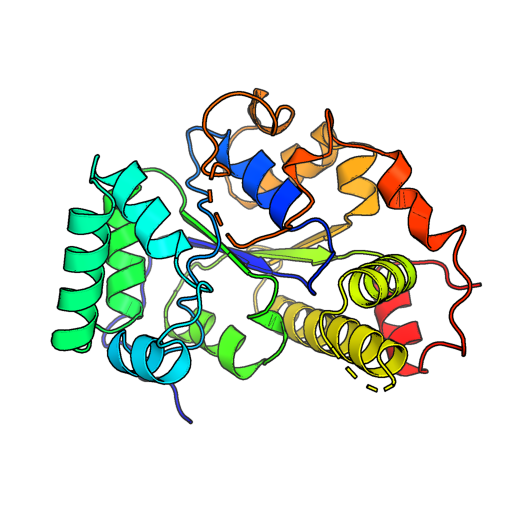
ATOM 1648 C CA . LEU A 1 224 ? -48.607 -22.377 -19.959 1.00 47.35 229 LEU A CA 1
ATOM 1649 C C . LEU A 1 224 ? -49.744 -23.384 -20.186 1.00 52.85 229 LEU A C 1
ATOM 1650 O O . LEU A 1 224 ? -50.584 -23.531 -19.310 1.00 52.50 229 LEU A O 1
ATOM 1655 N N . THR A 1 225 ? -49.744 -24.111 -21.330 1.00 51.99 230 THR A N 1
ATOM 1656 C CA . THR A 1 225 ? -50.731 -25.168 -21.603 1.00 54.63 230 THR A CA 1
ATOM 1657 C C . THR A 1 225 ? -50.534 -26.289 -20.576 1.00 57.50 230 THR A C 1
ATOM 1658 O O . THR A 1 225 ? -51.509 -26.736 -19.982 1.00 57.32 230 THR A O 1
ATOM 1662 N N . ASN A 1 226 ? -49.264 -26.682 -20.324 1.00 53.12 231 ASN A N 1
ATOM 1663 C CA . ASN A 1 226 ? -48.912 -27.701 -19.332 1.00 52.46 231 ASN A CA 1
ATOM 1664 C C . ASN A 1 226 ? -49.322 -27.262 -17.916 1.00 53.02 231 ASN A C 1
ATOM 1665 O O . ASN A 1 226 ? -49.807 -28.091 -17.132 1.00 53.44 231 ASN A O 1
ATOM 1670 N N . ILE A 1 227 ? -49.126 -25.971 -17.595 1.00 46.55 232 ILE A N 1
ATOM 1671 C CA . ILE A 1 227 ? -49.489 -25.397 -16.287 1.00 44.36 232 ILE A CA 1
ATOM 1672 C C . ILE A 1 227 ? -51.020 -25.467 -16.122 1.00 49.95 232 ILE A C 1
ATOM 1673 O O . ILE A 1 227 ? -51.488 -25.891 -15.067 1.00 47.76 232 ILE A O 1
ATOM 1678 N N . CYS A 1 228 ? -51.780 -25.095 -17.192 1.00 48.94 233 CYS A N 1
ATOM 1679 C CA . CYS A 1 228 ? -53.240 -25.144 -17.246 1.00 52.46 233 CYS A CA 1
ATOM 1680 C C . CYS A 1 228 ? -53.763 -26.574 -17.026 1.00 58.48 233 CYS A C 1
ATOM 1681 O O . CYS A 1 228 ? -54.731 -26.771 -16.278 1.00 58.27 233 CYS A O 1
ATOM 1684 N N . ASP A 1 229 ? -53.106 -27.566 -17.668 1.00 56.53 234 ASP A N 1
ATOM 1685 C CA . ASP A 1 229 ? -53.452 -28.981 -17.531 1.00 59.38 234 ASP A CA 1
ATOM 1686 C C . ASP A 1 229 ? -53.239 -29.419 -16.085 1.00 60.68 234 ASP A C 1
ATOM 1687 O O . ASP A 1 229 ? -54.069 -30.149 -15.535 1.00 62.68 234 ASP A O 1
ATOM 1692 N N . PHE A 1 230 ? -52.143 -28.934 -15.463 1.00 52.79 235 PHE A N 1
ATOM 1693 C CA . PHE A 1 230 ? -51.791 -29.226 -14.075 1.00 49.95 235 PHE A CA 1
ATOM 1694 C C . PHE A 1 230 ? -52.824 -28.648 -13.098 1.00 53.43 235 PHE A C 1
ATOM 1695 O O . PHE A 1 230 ? -53.267 -29.355 -12.193 1.00 53.82 235 PHE A O 1
ATOM 1703 N N . LEU A 1 231 ? -53.227 -27.382 -13.315 1.00 49.18 236 LEU A N 1
ATOM 1704 C CA . LEU A 1 231 ? -54.211 -26.677 -12.489 1.00 49.83 236 LEU A CA 1
ATOM 1705 C C . LEU A 1 231 ? -55.672 -27.081 -12.771 1.00 59.31 236 LEU A C 1
ATOM 1706 O O . LEU A 1 231 ? -56.557 -26.731 -11.990 1.00 61.09 236 LEU A O 1
ATOM 1711 N N . GLY A 1 232 ? -55.906 -27.798 -13.875 1.00 58.31 237 GLY A N 1
ATOM 1712 C CA . GLY A 1 232 ? -57.230 -28.262 -14.274 1.00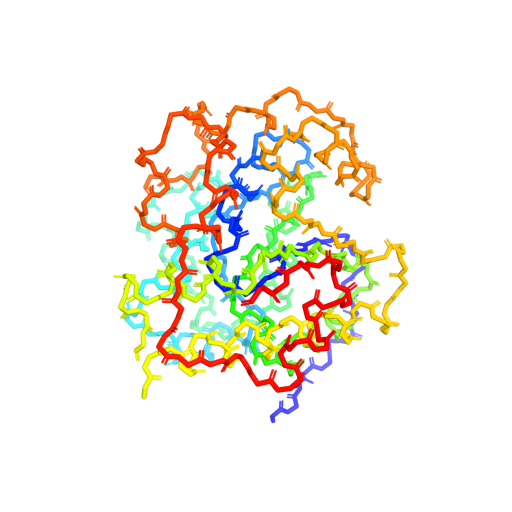 62.16 237 GLY A CA 1
ATOM 1713 C C . GLY A 1 232 ? -58.088 -27.227 -14.972 1.00 67.88 237 GLY A C 1
ATOM 1714 O O . GLY A 1 232 ? -59.318 -27.305 -14.914 1.00 70.98 237 GLY A O 1
ATOM 1715 N N . VAL A 1 233 ? -57.460 -26.252 -15.641 1.00 62.17 238 VAL A N 1
ATOM 1716 C CA . VAL A 1 233 ? -58.187 -25.226 -16.403 1.00 63.15 238 VAL A CA 1
ATOM 1717 C C . VAL A 1 233 ? -57.848 -25.348 -17.899 1.00 68.86 238 VAL A C 1
ATOM 1718 O O . VAL A 1 233 ? -56.884 -26.028 -18.257 1.00 68.28 238 VAL A O 1
ATOM 1722 N N . ASP A 1 234 ? -58.638 -24.717 -18.768 1.00 67.57 239 ASP A N 1
ATOM 1723 C CA . ASP A 1 234 ? -58.338 -24.737 -20.192 1.00 69.04 239 ASP A CA 1
ATOM 1724 C C . ASP A 1 234 ? -57.378 -23.597 -20.479 1.00 70.89 239 ASP A C 1
ATOM 1725 O O . ASP A 1 234 ? -57.373 -22.612 -19.740 1.00 67.49 239 ASP A O 1
ATOM 1730 N N . PHE A 1 235 ? -56.581 -23.714 -21.557 1.00 68.58 240 PHE A N 1
ATOM 1731 C CA . PHE A 1 235 ? -55.659 -22.651 -21.947 1.00 65.58 240 PHE A CA 1
ATOM 1732 C C . PHE A 1 235 ? -56.499 -21.463 -22.445 1.00 70.78 240 PHE A C 1
ATOM 1733 O O . PHE A 1 235 ? -57.542 -21.661 -23.055 1.00 74.06 240 PHE A O 1
ATOM 1741 N N . ASP A 1 236 ? -56.067 -20.243 -22.121 1.00 65.00 241 ASP A N 1
ATOM 1742 C CA . ASP A 1 236 ? -56.712 -18.996 -22.521 1.00 65.51 241 ASP A CA 1
ATOM 1743 C C . ASP A 1 236 ? -55.610 -18.107 -23.070 1.00 66.66 241 ASP A C 1
ATOM 1744 O O . ASP A 1 236 ? -54.538 -18.015 -22.472 1.00 63.61 241 ASP A O 1
ATOM 1749 N N . GLU A 1 237 ? -55.892 -17.432 -24.180 1.00 64.39 242 GLU A N 1
ATOM 1750 C CA . GLU A 1 237 ? -54.973 -16.545 -24.903 1.00 63.43 242 GLU A CA 1
ATOM 1751 C C . GLU A 1 237 ? -54.423 -15.397 -24.063 1.00 64.92 242 GLU A C 1
ATOM 1752 O O . GLU A 1 237 ? -53.298 -14.963 -24.309 1.00 63.22 242 GLU A O 1
ATOM 1758 N N . ALA A 1 238 ? -55.219 -14.899 -23.086 1.00 61.72 243 ALA A N 1
ATOM 1759 C CA . ALA A 1 238 ? -54.843 -13.809 -22.180 1.00 60.63 243 ALA A CA 1
ATOM 1760 C C . ALA A 1 238 ? -53.558 -14.134 -21.416 1.00 61.79 243 ALA A C 1
ATOM 1761 O O . ALA A 1 238 ? -52.822 -13.219 -21.054 1.00 61.94 243 ALA A O 1
ATOM 1763 N N . LEU A 1 239 ? -53.268 -15.435 -21.218 1.00 55.68 244 LEU A N 1
ATOM 1764 C CA . LEU A 1 239 ? -52.044 -15.901 -20.550 1.00 52.55 244 LEU A CA 1
ATOM 1765 C C . LEU A 1 239 ? -50.804 -15.403 -21.275 1.00 54.70 244 LEU A C 1
ATOM 1766 O O . LEU A 1 239 ? -49.769 -15.216 -20.643 1.00 52.33 244 LEU A O 1
ATOM 1771 N N . LEU A 1 240 ? -50.902 -15.220 -22.603 1.00 51.85 245 LEU A N 1
ATOM 1772 C CA . LEU A 1 240 ? -49.778 -14.790 -23.433 1.00 52.83 245 LEU A CA 1
ATOM 1773 C C . LEU A 1 240 ? -49.619 -13.276 -23.524 1.00 59.92 245 LEU A C 1
ATOM 1774 O O . LEU A 1 240 ? -48.681 -12.802 -24.177 1.00 62.05 245 LEU A O 1
ATOM 1779 N N . ASN A 1 241 ? -50.516 -12.512 -22.877 1.00 56.44 246 ASN A N 1
ATOM 1780 C CA . ASN A 1 241 ? -50.472 -11.053 -22.957 1.00 58.29 246 ASN A CA 1
ATOM 1781 C C . ASN A 1 241 ? -50.411 -10.413 -21.573 1.00 59.59 246 ASN A C 1
ATOM 1782 O O . ASN A 1 241 ? -51.357 -9.718 -21.191 1.00 60.46 246 ASN A O 1
ATOM 1787 N N . PRO A 1 242 ? -49.299 -10.624 -20.816 1.00 53.16 247 PRO A N 1
ATOM 1788 C CA . PRO A 1 242 ? -49.216 -10.087 -19.447 1.00 51.13 247 PRO A CA 1
ATOM 1789 C C . PRO A 1 242 ? -49.246 -8.579 -19.343 1.00 58.64 247 PRO A C 1
ATOM 1790 O O . PRO A 1 242 ? -49.616 -8.057 -18.292 1.00 57.85 247 PRO A O 1
ATOM 1794 N N . TYR A 1 243 ? -48.863 -7.880 -20.427 1.00 58.24 248 TYR A N 1
ATOM 1795 C CA . TYR A 1 243 ? -48.852 -6.423 -20.451 1.00 61.37 248 TYR A CA 1
ATOM 1796 C C . TYR A 1 243 ? -50.174 -5.764 -20.874 1.00 72.45 248 TYR A C 1
ATOM 1797 O O . TYR A 1 243 ? -50.225 -4.541 -20.986 1.00 75.58 248 TYR A O 1
ATOM 1806 N N . SER A 1 244 ? -51.258 -6.555 -21.035 1.00 71.75 249 SER A N 1
ATOM 1807 C CA . SER A 1 244 ? -52.584 -6.026 -21.402 1.00 76.36 249 SER A CA 1
ATOM 1808 C C . SER A 1 244 ? -53.611 -6.124 -20.251 1.00 83.65 249 SER A C 1
ATOM 1809 O O . SER A 1 244 ? -53.581 -7.082 -19.476 1.00 81.31 249 SER A O 1
ATOM 1812 N N . GLY A 1 245 ? -54.478 -5.114 -20.141 1.00 85.81 250 GLY A N 1
ATOM 1813 C CA . GLY A 1 245 ? -55.516 -5.019 -19.112 1.00 86.89 250 GLY A CA 1
ATOM 1814 C C . GLY A 1 245 ? -54.988 -4.863 -17.695 1.00 89.92 250 GLY A C 1
ATOM 1815 O O . GLY A 1 245 ? -53.783 -4.662 -17.499 1.00 87.48 250 GLY A O 1
ATOM 1816 N N . ASP A 1 246 ? -55.893 -4.942 -16.688 1.00 87.63 251 ASP A N 1
ATOM 1817 C CA . ASP A 1 246 ? -55.519 -4.807 -15.275 1.00 86.40 251 ASP A CA 1
ATOM 1818 C C . ASP A 1 246 ? -55.204 -6.178 -14.669 1.00 87.10 251 ASP A C 1
ATOM 1819 O O . ASP A 1 246 ? -56.103 -7.011 -14.494 1.00 86.68 251 ASP A O 1
ATOM 1824 N N . ARG A 1 247 ? -53.911 -6.399 -14.360 1.00 80.46 252 ARG A N 1
ATOM 1825 C CA . ARG A 1 247 ? -53.375 -7.637 -13.779 1.00 76.59 252 ARG A CA 1
ATOM 1826 C C . ARG A 1 247 ? -52.830 -7.377 -12.356 1.00 78.69 252 ARG A C 1
ATOM 1827 O O . ARG A 1 247 ? -52.106 -8.215 -11.797 1.00 75.92 252 ARG A O 1
ATOM 1835 N N . LEU A 1 248 ? -53.204 -6.216 -11.767 1.00 77.04 253 LEU A N 1
ATOM 1836 C CA . LEU A 1 248 ? -52.780 -5.757 -10.432 1.00 77.02 253 LEU A CA 1
ATOM 1837 C C . LEU A 1 248 ? -51.236 -5.667 -10.385 1.00 77.91 253 LEU A C 1
ATOM 1838 O O . LEU A 1 248 ? -50.565 -6.459 -9.709 1.00 73.43 253 LEU A O 1
ATOM 1843 N N . THR A 1 249 ? -50.698 -4.733 -11.194 1.00 75.77 254 THR A N 1
ATOM 1844 C CA . THR A 1 249 ? -49.267 -4.452 -11.370 1.00 74.86 254 THR A CA 1
ATOM 1845 C C . THR A 1 249 ? -48.946 -3.000 -10.977 1.00 82.72 254 THR A C 1
ATOM 1846 O O . THR A 1 249 ? -47.776 -2.662 -10.796 1.00 82.70 254 THR A O 1
ATOM 1850 N N . ASP A 1 250 ? -49.995 -2.150 -10.880 1.00 82.38 255 ASP A N 1
ATOM 1851 C CA . ASP A 1 250 ? -49.962 -0.718 -10.547 1.00 121.51 255 ASP A CA 1
ATOM 1852 C C . ASP A 1 250 ? -49.299 -0.379 -9.204 1.00 146.33 255 ASP A C 1
ATOM 1853 O O . ASP A 1 250 ? -49.475 -1.085 -8.214 1.00 103.03 255 ASP A O 1
ATOM 1858 N N . VAL A 1 259 ? -45.662 -6.255 -4.067 1.00 82.59 264 VAL A N 1
ATOM 1859 C CA . VAL A 1 259 ? -44.302 -6.058 -4.550 1.00 82.31 264 VAL A CA 1
ATOM 1860 C C . VAL A 1 259 ? -44.053 -6.781 -5.865 1.00 80.82 264 VAL A C 1
ATOM 1861 O O . VAL A 1 259 ? -44.681 -6.491 -6.879 1.00 82.36 264 VAL A O 1
ATOM 1865 N N . GLY A 1 260 ? -43.130 -7.731 -5.837 1.00 71.03 265 GLY A N 1
ATOM 1866 C CA . GLY A 1 260 ? -42.741 -8.461 -7.034 1.00 66.83 265 GLY A CA 1
ATOM 1867 C C . GLY A 1 260 ? -41.523 -7.832 -7.681 1.00 67.86 265 GLY A C 1
ATOM 1868 O O . GLY A 1 260 ? -40.760 -7.127 -7.014 1.00 70.30 265 GLY A O 1
ATOM 1869 N N . ASP A 1 261 ? -41.340 -8.065 -8.988 1.00 59.05 266 ASP A N 1
ATOM 1870 C CA . ASP A 1 261 ? -40.201 -7.556 -9.743 1.00 57.95 266 ASP A CA 1
ATOM 1871 C C . ASP A 1 261 ? -40.346 -6.056 -9.990 1.00 63.82 266 ASP A C 1
ATOM 1872 O O . ASP A 1 261 ? -41.317 -5.642 -10.633 1.00 65.31 266 ASP A O 1
ATOM 1877 N N . PRO A 1 262 ? -39.402 -5.215 -9.497 1.00 62.13 267 PRO A N 1
ATOM 1878 C CA . PRO A 1 262 ? -39.544 -3.751 -9.714 1.00 65.55 267 PRO A CA 1
ATOM 1879 C C . PRO A 1 262 ? -39.369 -3.308 -11.173 1.00 71.05 267 PRO A C 1
ATOM 1880 O O . PRO A 1 262 ? -39.917 -2.285 -11.570 1.00 73.49 267 PRO A O 1
ATOM 1884 N N . ASN A 1 263 ? -38.640 -4.108 -11.977 1.00 66.38 268 ASN A N 1
ATOM 1885 C CA . ASN A 1 263 ? -38.382 -3.826 -13.393 1.00 66.87 268 ASN A CA 1
ATOM 1886 C C . ASN A 1 263 ? -39.439 -4.459 -14.326 1.00 65.36 268 ASN A C 1
ATOM 1887 O O . ASN A 1 263 ? -39.263 -4.395 -15.539 1.00 65.01 268 ASN A O 1
ATOM 1892 N N . PHE A 1 264 ? -40.502 -5.098 -13.781 1.00 58.13 269 PHE A N 1
ATOM 1893 C CA . PHE A 1 264 ? -41.496 -5.803 -14.596 1.00 55.94 269 PHE A CA 1
ATOM 1894 C C . PHE A 1 264 ? -42.113 -5.020 -15.743 1.00 63.55 269 PHE A C 1
ATOM 1895 O O . PHE A 1 264 ? -42.194 -5.547 -16.854 1.00 62.28 269 PHE A O 1
ATOM 1903 N N . LEU A 1 265 ? -42.516 -3.764 -15.488 1.00 64.72 270 LEU A N 1
ATOM 1904 C CA . LEU A 1 265 ? -43.124 -2.900 -16.490 1.00 68.35 270 LEU A CA 1
ATOM 1905 C C . LEU A 1 265 ? -42.110 -2.267 -17.459 1.00 75.40 270 LEU A C 1
ATOM 1906 O O . LEU A 1 265 ? -42.509 -1.537 -18.362 1.00 76.28 270 LEU A O 1
ATOM 1911 N N . GLN A 1 266 ? -40.812 -2.611 -17.326 1.00 72.70 271 GLN A N 1
ATOM 1912 C CA . GLN A 1 266 ? -39.790 -2.126 -18.258 1.00 75.92 271 GLN A CA 1
ATOM 1913 C C . GLN A 1 266 ? -39.756 -2.972 -19.553 1.00 78.27 271 GLN A C 1
ATOM 1914 O O . GLN A 1 266 ? -39.015 -2.643 -20.481 1.00 81.70 271 GLN A O 1
ATOM 1920 N N . HIS A 1 267 ? -40.590 -4.030 -19.634 1.00 69.23 272 HIS A N 1
ATOM 1921 C CA . HIS A 1 267 ? -40.660 -4.900 -20.811 1.00 67.21 272 HIS A CA 1
ATOM 1922 C C . HIS A 1 267 ? -41.951 -4.715 -21.567 1.00 70.93 272 HIS A C 1
ATOM 1923 O O . HIS A 1 267 ? -42.960 -4.316 -20.992 1.00 69.90 272 HIS A O 1
ATOM 1930 N N . LYS A 1 268 ? -41.920 -5.044 -22.855 1.00 69.10 273 LYS A N 1
ATOM 1931 C CA . LYS A 1 268 ? -43.055 -4.915 -23.766 1.00 70.51 273 LYS A CA 1
ATOM 1932 C C . LYS A 1 268 ? -43.680 -6.276 -24.045 1.00 73.91 273 LYS A C 1
ATOM 1933 O O . LYS A 1 268 ? -44.880 -6.355 -24.314 1.00 74.91 273 LYS A O 1
ATOM 1939 N N . THR A 1 269 ? -42.865 -7.342 -24.003 1.00 68.41 274 THR A N 1
ATOM 1940 C CA . THR A 1 269 ? -43.330 -8.695 -24.288 1.00 66.63 274 THR A CA 1
ATOM 1941 C C . THR A 1 269 ? -42.675 -9.752 -23.391 1.00 65.33 274 THR A C 1
ATOM 1942 O O . THR A 1 269 ? -41.797 -9.422 -22.581 1.00 63.51 274 THR A O 1
ATOM 1946 N N . ILE A 1 270 ? -43.084 -11.033 -23.584 1.00 59.11 275 ILE A N 1
ATOM 1947 C CA . ILE A 1 270 ? -42.471 -12.207 -22.969 1.00 57.00 275 ILE A CA 1
ATOM 1948 C C . ILE A 1 270 ? -41.161 -12.264 -23.754 1.00 64.17 275 ILE A C 1
ATOM 1949 O O . ILE A 1 270 ? -41.161 -12.612 -24.948 1.00 67.43 275 ILE A O 1
ATOM 1954 N N . ASP A 1 271 ? -40.094 -11.732 -23.141 1.00 59.01 276 ASP A N 1
ATOM 1955 C CA . ASP A 1 271 ? -38.797 -11.574 -23.781 1.00 60.46 276 ASP A CA 1
ATOM 1956 C C . ASP A 1 271 ? -37.940 -12.854 -23.758 1.00 62.93 276 ASP A C 1
ATOM 1957 O O . ASP A 1 271 ? -37.371 -13.170 -22.722 1.00 59.57 276 ASP A O 1
ATOM 1962 N N . PRO A 1 272 ? -37.765 -13.550 -24.910 1.00 62.61 277 PRO A N 1
ATOM 1963 C CA . PRO A 1 272 ? -36.917 -14.757 -24.914 1.00 62.52 277 PRO A CA 1
ATOM 1964 C C . PRO A 1 272 ? -35.423 -14.494 -24.739 1.00 69.22 277 PRO A C 1
ATOM 1965 O O . PRO A 1 272 ? -34.687 -15.432 -24.450 1.00 69.18 277 PRO A O 1
ATOM 1969 N N . ALA A 1 273 ? -34.972 -13.239 -24.926 1.00 68.81 278 ALA A N 1
ATOM 1970 C CA . ALA A 1 273 ? -33.561 -12.867 -24.766 1.00 70.40 278 ALA A CA 1
ATOM 1971 C C . ALA A 1 273 ? -33.119 -12.920 -23.289 1.00 71.79 278 ALA A C 1
ATOM 1972 O O . ALA A 1 273 ? -31.959 -13.223 -23.016 1.00 72.48 278 ALA A O 1
ATOM 1974 N N . LEU A 1 274 ? -34.045 -12.658 -22.342 1.00 65.50 279 LEU A N 1
ATOM 1975 C CA . LEU A 1 274 ? -33.745 -12.694 -20.903 1.00 63.17 279 LEU A CA 1
ATOM 1976 C C . LEU A 1 274 ? -33.376 -14.083 -20.388 1.00 65.77 279 LEU A C 1
ATOM 1977 O O . LEU A 1 274 ? -32.662 -14.183 -19.390 1.00 65.10 279 LEU A O 1
ATOM 1982 N N . ALA A 1 275 ? -33.798 -15.150 -21.104 1.00 62.41 280 ALA A N 1
ATOM 1983 C CA . ALA A 1 275 ? -33.447 -16.537 -20.782 1.00 61.07 280 ALA A CA 1
ATOM 1984 C C . ALA A 1 275 ? -31.944 -16.748 -20.968 1.00 69.22 280 ALA A C 1
ATOM 1985 O O . ALA A 1 275 ? -31.297 -17.294 -20.082 1.00 67.28 280 ALA A O 1
ATOM 1987 N N . ASP A 1 276 ? -31.383 -16.252 -22.091 1.00 71.22 281 ASP A N 1
ATOM 1988 C CA . ASP A 1 276 ? -29.973 -16.394 -22.451 1.00 75.35 281 ASP A CA 1
ATOM 1989 C C . ASP A 1 276 ? -28.993 -15.435 -21.743 1.00 83.59 281 ASP A C 1
ATOM 1990 O O . ASP A 1 276 ? -27.854 -15.286 -22.190 1.00 86.79 281 ASP A O 1
ATOM 1995 N N . LYS A 1 277 ? -29.421 -14.821 -20.620 1.00 80.58 282 LYS A N 1
ATOM 1996 C CA . LYS A 1 277 ? -28.586 -13.934 -19.792 1.00 82.63 282 LYS A CA 1
ATOM 1997 C C . LYS A 1 277 ? -27.412 -14.718 -19.154 1.00 86.41 282 LYS A C 1
ATOM 1998 O O . LYS A 1 277 ? -26.274 -14.231 -19.173 1.00 88.56 282 LYS A O 1
ATOM 2004 N N . TRP A 1 278 ? -27.690 -15.961 -18.652 1.00 79.95 283 TRP A N 1
ATOM 2005 C CA . TRP A 1 278 ? -26.715 -16.877 -18.041 1.00 80.18 283 TRP A CA 1
ATOM 2006 C C . TRP A 1 278 ? -25.496 -17.189 -18.909 1.00 88.29 283 TRP A C 1
ATOM 2007 O O . TRP A 1 278 ? -24.524 -17.754 -18.396 1.00 88.45 283 TRP A O 1
ATOM 2018 N N . ARG A 1 279 ? -25.578 -16.869 -20.230 1.00 87.48 284 ARG A N 1
ATOM 2019 C CA . ARG A 1 279 ? -24.562 -17.123 -21.249 1.00 91.50 284 ARG A CA 1
ATOM 2020 C C . ARG A 1 279 ? -23.485 -16.048 -21.304 1.00 100.27 284 ARG A C 1
ATOM 2021 O O . ARG A 1 279 ? -22.312 -16.374 -21.512 1.00 102.83 284 ARG A O 1
ATOM 2029 N N . SER A 1 280 ? -23.873 -14.773 -21.115 1.00 98.08 285 SER A N 1
ATOM 2030 C CA . SER A 1 280 ? -22.938 -13.647 -21.133 1.00 102.37 285 SER A CA 1
ATOM 2031 C C . SER A 1 280 ? -22.381 -13.325 -19.726 1.00 107.10 285 SER A C 1
ATOM 2032 O O . SER A 1 280 ? -21.747 -12.281 -19.540 1.00 109.39 285 SER A O 1
ATOM 2035 N N . ILE A 1 281 ? -22.554 -14.241 -18.775 1.00 102.24 286 ILE A N 1
ATOM 2036 C CA . ILE A 1 281 ? -22.049 -14.011 -17.416 1.00 102.21 286 ILE A CA 1
ATOM 2037 C C . ILE A 1 281 ? -20.944 -14.945 -16.898 1.00 107.15 286 ILE A C 1
ATOM 2038 O O . ILE A 1 281 ? -20.969 -16.156 -17.109 1.00 105.62 286 ILE A O 1
ATOM 2043 N N . THR A 1 282 ? -19.988 -14.331 -16.205 1.00 105.39 287 THR A N 1
ATOM 2044 C CA . THR A 1 282 ? -18.864 -14.974 -15.536 1.00 105.86 287 THR A CA 1
ATOM 2045 C C . THR A 1 282 ? -18.891 -14.453 -14.097 1.00 106.69 287 THR A C 1
ATOM 2046 O O . THR A 1 282 ? -18.761 -13.245 -13.873 1.00 108.36 287 THR A O 1
ATOM 2050 N N . LEU A 1 283 ? -19.175 -15.350 -13.142 1.00 98.57 288 LEU A N 1
ATOM 2051 C CA . LEU A 1 283 ? -19.260 -15.042 -11.710 1.00 96.02 288 LEU A CA 1
ATOM 2052 C C . LEU A 1 283 ? -17.841 -14.943 -11.140 1.00 100.66 288 LEU A C 1
ATOM 2053 O O . LEU A 1 283 ? -16.947 -15.568 -11.712 1.00 102.88 288 LEU A O 1
ATOM 2058 N N . PRO A 1 284 ? -17.595 -14.185 -10.035 1.00 95.82 289 PRO A N 1
ATOM 2059 C CA . PRO A 1 284 ? -16.214 -14.047 -9.512 1.00 99.01 289 PRO A CA 1
ATOM 2060 C C . PRO A 1 284 ? -15.496 -15.334 -9.089 1.00 100.15 289 PRO A C 1
ATOM 2061 O O . PRO A 1 284 ? -14.265 -15.345 -8.994 1.00 103.48 289 PRO A O 1
ATOM 2065 N N . ALA A 1 285 ? -16.265 -16.407 -8.820 1.00 90.29 290 ALA A N 1
ATOM 2066 C CA . ALA A 1 285 ? -15.751 -17.726 -8.440 1.00 88.69 290 ALA A CA 1
ATOM 2067 C C . ALA A 1 285 ? -16.741 -18.815 -8.875 1.00 85.05 290 ALA A C 1
ATOM 2068 O O . ALA A 1 285 ? -17.898 -18.515 -9.196 1.00 80.76 290 ALA A O 1
ATOM 2070 N N . ALA A 1 286 ? -16.268 -20.076 -8.906 1.00 79.85 291 ALA A N 1
ATOM 2071 C CA . ALA A 1 286 ? -17.059 -21.251 -9.281 1.00 75.39 291 ALA A CA 1
ATOM 2072 C C . ALA A 1 286 ? -18.189 -21.498 -8.274 1.00 71.83 291 ALA A C 1
ATOM 2073 O O . ALA A 1 286 ? -18.076 -21.129 -7.102 1.00 71.68 291 ALA A O 1
ATOM 2075 N N . LEU A 1 287 ? -19.275 -22.125 -8.733 1.00 62.77 292 LEU A N 1
ATOM 2076 C CA . LEU A 1 287 ? -20.417 -22.485 -7.888 1.00 57.50 292 LEU A CA 1
ATOM 2077 C C . LEU A 1 287 ? -20.011 -23.567 -6.906 1.00 59.77 292 LEU A C 1
ATOM 2078 O O . LEU A 1 287 ? -19.029 -24.271 -7.150 1.00 60.42 292 LEU A O 1
ATOM 2083 N N . GLN A 1 288 ? -20.744 -23.716 -5.794 1.00 53.79 293 GLN A N 1
ATOM 2084 C CA . GLN A 1 288 ? -20.384 -24.784 -4.844 1.00 52.79 293 GLN A CA 1
ATOM 2085 C C . GLN A 1 288 ? -20.783 -26.143 -5.416 1.00 54.39 293 GLN A C 1
ATOM 2086 O O . GLN A 1 288 ? -21.615 -26.213 -6.325 1.00 51.72 293 GLN A O 1
ATOM 2092 N N . LEU A 1 289 ? -20.175 -27.215 -4.909 1.00 53.92 294 LEU A N 1
ATOM 2093 C CA . LEU A 1 289 ? -20.448 -28.566 -5.386 1.00 54.71 294 LEU A CA 1
ATOM 2094 C C . LEU A 1 289 ? -21.930 -28.971 -5.331 1.00 53.40 294 LEU A C 1
ATOM 2095 O O . LEU A 1 289 ? -22.434 -29.441 -6.345 1.00 53.48 294 LEU A O 1
ATOM 2100 N N . ASP A 1 290 ? -22.661 -28.679 -4.232 1.00 45.61 295 ASP A N 1
ATOM 2101 C CA . ASP A 1 290 ? -24.093 -28.993 -4.200 1.00 42.47 295 ASP A CA 1
ATOM 2102 C C . ASP A 1 290 ? -24.933 -28.067 -5.059 1.00 44.91 295 ASP A C 1
ATOM 2103 O O . ASP A 1 290 ? -26.029 -28.456 -5.464 1.00 41.51 295 ASP A O 1
ATOM 2108 N N . THR A 1 291 ? -24.440 -26.842 -5.345 1.00 43.59 296 THR A N 1
ATOM 2109 C CA . THR A 1 291 ? -25.187 -25.945 -6.249 1.00 41.35 296 THR A CA 1
ATOM 2110 C C . THR A 1 291 ? -25.145 -26.558 -7.650 1.00 44.89 296 THR A C 1
ATOM 2111 O O . THR A 1 291 ? -26.154 -26.559 -8.339 1.00 41.91 296 THR A O 1
ATOM 2115 N N . ILE A 1 292 ? -24.003 -27.145 -8.022 1.00 46.52 297 ILE A N 1
ATOM 2116 C CA . ILE A 1 292 ? -23.812 -27.795 -9.320 1.00 48.95 297 ILE A CA 1
ATOM 2117 C C . ILE A 1 292 ? -24.722 -29.024 -9.421 1.00 51.37 297 ILE A C 1
ATOM 2118 O O . ILE A 1 292 ? -25.464 -29.127 -10.397 1.00 49.15 297 ILE A O 1
ATOM 2123 N N . GLN A 1 293 ? -24.695 -29.921 -8.400 1.00 47.59 298 GLN A N 1
ATOM 2124 C CA . GLN A 1 293 ? -25.541 -31.121 -8.371 1.00 47.53 298 GLN A CA 1
ATOM 2125 C C . GLN A 1 293 ? -27.043 -30.738 -8.531 1.00 48.99 298 GLN A C 1
ATOM 2126 O O . GLN A 1 293 ? -27.744 -31.311 -9.366 1.00 49.25 298 GLN A O 1
ATOM 2132 N N . LEU A 1 294 ? -27.494 -29.717 -7.807 1.00 42.97 299 LEU A N 1
ATOM 2133 C CA . LEU A 1 294 ? -28.877 -29.265 -7.876 1.00 41.40 299 LEU A CA 1
ATOM 2134 C C . LEU A 1 294 ? -29.249 -28.724 -9.275 1.00 45.21 299 LEU A C 1
ATOM 2135 O O . LEU A 1 294 ? -30.297 -29.093 -9.812 1.00 43.43 299 LEU A O 1
ATOM 2140 N N . ALA A 1 295 ? -28.352 -27.929 -9.880 1.00 43.61 300 ALA A N 1
ATOM 2141 C CA . ALA A 1 295 ? -28.532 -27.356 -11.217 1.00 45.34 300 ALA A CA 1
ATOM 2142 C C . ALA A 1 295 ? -28.597 -28.488 -12.279 1.00 49.96 300 ALA A C 1
ATOM 2143 O O . ALA A 1 295 ? -29.423 -28.433 -13.183 1.00 48.82 300 ALA A O 1
ATOM 2145 N N . GLU A 1 296 ? -27.803 -29.552 -12.099 1.00 47.60 301 GLU A N 1
ATOM 2146 C CA . GLU A 1 296 ? -27.803 -30.719 -12.985 1.00 49.71 301 GLU A CA 1
ATOM 2147 C C . GLU A 1 296 ? -29.149 -31.450 -12.878 1.00 55.52 301 GLU A C 1
ATOM 2148 O O . GLU A 1 296 ? -29.620 -31.971 -13.870 1.00 58.58 301 GLU A O 1
ATOM 2154 N N . THR A 1 297 ? -29.780 -31.462 -11.695 1.00 51.41 302 THR A N 1
ATOM 2155 C CA . THR A 1 297 ? -31.101 -32.079 -11.481 1.00 52.60 302 THR A CA 1
ATOM 2156 C C . THR A 1 297 ? -32.136 -31.411 -12.421 1.00 58.34 302 THR A C 1
ATOM 2157 O O . THR A 1 297 ? -33.066 -32.078 -12.883 1.00 60.48 302 THR A O 1
ATOM 2161 N N . PHE A 1 298 ? -31.950 -30.108 -12.713 1.00 52.57 303 PHE A N 1
ATOM 2162 C CA . PHE A 1 298 ? -32.849 -29.357 -13.597 1.00 51.31 303 PHE A CA 1
ATOM 2163 C C . PHE A 1 298 ? -32.372 -29.292 -15.026 1.00 57.88 303 PHE A C 1
ATOM 2164 O O . PHE A 1 298 ? -32.921 -28.505 -15.790 1.00 58.72 303 PHE A O 1
ATOM 2172 N N . ALA A 1 299 ? -31.368 -30.120 -15.387 1.00 57.51 304 ALA A N 1
ATOM 2173 C CA . ALA A 1 299 ? -30.765 -30.216 -16.730 1.00 60.08 304 ALA A CA 1
ATOM 2174 C C . ALA A 1 299 ? -30.026 -28.952 -17.223 1.00 61.99 304 ALA A C 1
ATOM 2175 O O . ALA A 1 299 ? -29.804 -28.816 -18.423 1.00 63.32 304 ALA A O 1
ATOM 2177 N N . TYR A 1 300 ? -29.598 -28.059 -16.306 1.00 55.22 305 TYR A N 1
ATOM 2178 C CA . TYR A 1 300 ? -28.822 -26.874 -16.694 1.00 54.33 305 TYR A CA 1
ATOM 2179 C C . TYR A 1 300 ? -27.366 -27.211 -16.990 1.00 65.44 305 TYR A C 1
ATOM 2180 O O . TYR A 1 300 ? -26.801 -28.099 -16.358 1.00 64.51 305 TYR A O 1
ATOM 2189 N N . ASP A 1 301 ? -26.750 -26.437 -17.901 1.00 68.60 306 ASP A N 1
ATOM 2190 C CA . ASP A 1 301 ? -25.350 -26.550 -18.333 1.00 73.46 306 ASP A CA 1
ATOM 2191 C C . ASP A 1 301 ? -24.517 -25.465 -17.623 1.00 79.37 306 ASP A C 1
ATOM 2192 O O . ASP A 1 301 ? -24.932 -24.296 -17.576 1.00 77.16 306 ASP A O 1
ATOM 2197 N N . LEU A 1 302 ? -23.372 -25.867 -17.030 1.00 79.13 307 LEU A N 1
ATOM 2198 C CA . LEU A 1 302 ? -22.494 -24.969 -16.262 1.00 80.48 307 LEU A CA 1
ATOM 2199 C C . LEU A 1 302 ? -21.035 -24.926 -16.791 1.00 91.54 307 LEU A C 1
ATOM 2200 O O . LEU A 1 302 ? -20.249 -25.844 -16.511 1.00 92.62 307 LEU A O 1
ATOM 2205 N N . PRO A 1 303 ? -20.650 -23.859 -17.543 1.00 92.21 308 PRO A N 1
ATOM 2206 C CA . PRO A 1 303 ? -19.271 -23.797 -18.071 1.00 101.60 308 PRO A CA 1
ATOM 2207 C C . PRO A 1 303 ? -18.218 -23.335 -17.057 1.00 145.40 308 PRO A C 1
ATOM 2208 O O . PRO A 1 303 ? -18.344 -22.285 -16.422 1.00 107.86 308 PRO A O 1
#

InterPro domains:
  IPR000073 Alpha/beta hydrolase fold-1 [PF00561] (2458-2701)
  IPR000639 Epoxide hydrolase-like [PR00412] (2464-2482)
  IPR000639 Epoxide hydrolase-like [PR00412] (2484-2499)
  IPR000639 Epoxide hydrolase-like [PR00412] (2689-2711)
  IPR000873 AMP-dependent synthetase/ligase domain [PF00501] (14-410)
  IPR001227 Acyl transferase domain superfamily [G3DSA:3.40.366.10] (1196-1494)
  IPR006162 Phosphopantetheine attachment site [PS00012] (632-647)
  IPR006162 Phosphopantetheine attachment site [PS00012] (2059-2074)
  IPR009081 Phosphopantetheine binding ACP domain [PF00550] (608-673)
  IPR009081 Phosphopantetheine binding ACP domain [PF00550] (2034-2100)
  IPR009081 Phosphopantetheine binding ACP domain [PS50075] (603-677)
  IPR009081 Phosphopantetheine binding ACP domain [PS50075] (2027-2104)
  IPR013968 Polyketide synthase-like, ketoreductase domain [PF08659] (1777-1943)
  IPR014030 Beta-ketoacyl synthase-like, N-terminal domain [PF00109] (692-924)
  IPR014031 Beta-ketoacyl synthase, C-terminal domain [PF02801] (932-1048)
  IPR014043 Acyl transferase domain [PF00698] (1197-1492)
  IPR014043 Acyl transferase domain [SM00827] (1198-1491)
  IPR016035 Acyl transferase/acyl hydrolase/lysophospholipase [SSF52151] (1194-1487)
  IPR016039 Thiolase-like [G3DSA:3.40.47.10] (677-1100)
  IPR016039 Thiolase-like [SSF53901] (690-1094)

CATH classification: 3.40.50.300

Solvent-accessible surface area: 13249 Å² total; per-residue (Å²): 211,176,30,126,146,39,155,159,90,19,88,77,76,1,0,0,0,1,0,1,13,38,1,17,6,11,20,0,6,0,0,0,29,19,15,93,26,1,9,3,2,12,13,1,18,0,2,22,5,45,29,0,10,46,12,86,153,130,28,38,179,48,126,58,3,79,2,0,26,45,0,0,43,60,24,46,142,49,79,80,127,44,0,73,45,77,8,69,98,25,26,164,74,87,18,58,0,28,76,1,0,48,54,0,19,190,53,1,140,178,82,20,2,0,0,4,1,23,43,0,0,46,62,78,66,26,1,50,1,0,45,39,7,2,65,88,0,39,2,0,0,0,0,23,1,0,22,1,1,1,33,7,4,34,113,31,185,96,102,129,54,71,48,75,1,15,36,40,0,46,56,0,1,82,20,0,10,46,1,5,165,96,12,38,91,122,41,28,45,64,6,35,8,9,57,0,3,136,66,24,118,134,14,0,49,71,0,0,104,29,12,66,34,125,59,43,97,28,0,32,72,6,69,59,77,115,14,12,52,131,97,25,38,101,55,9,111,158,51,197,82,18,45,69,67,43,0,57,87,40,158,108,44,126,31,96,75,88,10,103,142,70,0,50,118,0,0,108,75,11,96,24,105,46,131

Foldseek 3Di:
DDADQDPDAAADEAEEEEAAALQCLVVQLLLVLLDLQAHRWPAQPLLVDFFLQVVCVVCPPPCHNCSQLLLCCVLPVDDSVRSVVVSVVRNVVRPGSLVSVVVSSVSSPSHHYYHYDNCCLLDLVSVVSDVSRHDHYAYEYRAAQLLLQLVVQVVVVVDVSSLVSLSSNLSSLVSLVVSDVVDDVLRYHYQYSLCCLVCVQVRVCVVCVSVVHHDDPSSQQSPDDCSNPVPGDPCVVVDDGSDNVSRCPSVPDDDPDDRDPSSVVSSVVVVDDDD

Nearest PDB structures (foldseek):
  4gox-assembly1_A  TM=1.004E+00  e=3.441E-47  Picosynechococcus sp. PCC 7002
  4gbm-assembly1_A  TM=9.694E-01  e=4.587E-28  Moorena producens
  3ap3-assembly2_C  TM=6.642E-01  e=5.135E-10  Homo sapiens
  3ap3-assembly1_B  TM=6.184E-01  e=5.976E-10  Homo sapiens
  2z6v-assembly1_A  TM=5.389E-01  e=8.247E-07  Mycobacterium avium

Secondary structure (DSSP, 8-state):
-PPPPPSS-B-S-EEEEE--TTSSHHHHHHHHHTSTTEE--S----TT-SBHHHHHHHHTT-STTTHHHHHHHHHHT--HHHHHHHHHHHHHTT-BHHHHHHHHHHHTTTSEEEEEESSGGG-HHHHHHHHHHBSSEEEEEEE--HHHHHHHHHHTT---HHHHHHHHHHHHHHHHHHHHHHS-TTSEEEEEHHHHHH-HHHHHHHHHHHHT----GGGG-TTSS--S-----TTGGG-SS--GGGGGGGGS---SSPPPHHHHHHHHHTT----

Radius of gyration: 18.19 Å; Cα contacts (8 Å, |Δi|>4): 447; chains: 1; bounding box: 50×40×42 Å